Protein AF-A0A521XRA0-F1 (afdb_monomer_lite)

Secondary structure (DSSP, 8-state):
--STTTT--EEETTEEETTHHHHHHHHHTSSSSP--HHIIIIISSPPPSSS---HHHHHHHHTTT----HHHHHHHHHHHHHHHHHHHHS-SS--GGG--HHHHHHHHHHHHSSSS-HHHHHHHHHHHSTTTS----HHHHHHHHHHTTS-TTS-HHHHHHHHHHHHHSHHHHHHHHHHHHHHHHHTTT-----HHHHHHHHHHHHHHTT-

Radius of gyration: 16.43 Å; chains: 1; bounding box: 38×38×48 Å

Structure (mmCIF, N/CA/C/O backbone):
data_AF-A0A521XRA0-F1
#
_entry.id   AF-A0A521XRA0-F1
#
loop_
_atom_site.group_PDB
_atom_site.id
_atom_site.type_symbol
_atom_site.label_atom_id
_atom_site.label_alt_id
_atom_site.label_comp_id
_atom_site.label_asym_id
_atom_site.label_entity_id
_atom_site.label_seq_id
_atom_site.pdbx_PDB_ins_code
_atom_site.Cartn_x
_atom_site.Cartn_y
_atom_site.Cartn_z
_atom_site.occupancy
_atom_site.B_iso_or_equiv
_atom_site.auth_seq_id
_atom_site.auth_comp_id
_atom_site.auth_asym_id
_atom_site.auth_atom_id
_atom_site.pdbx_PDB_model_num
ATOM 1 N N . MET A 1 1 ? 11.630 3.820 -27.223 1.00 49.59 1 MET A N 1
ATOM 2 C CA . MET A 1 1 ? 10.441 4.426 -26.576 1.00 49.59 1 MET A CA 1
ATOM 3 C C . MET A 1 1 ? 10.180 3.913 -25.147 1.00 49.59 1 MET A C 1
ATOM 5 O O . MET A 1 1 ? 9.243 4.396 -24.533 1.00 49.59 1 MET A O 1
ATOM 9 N N . GLN A 1 2 ? 10.988 2.987 -24.596 1.00 51.50 2 GLN A N 1
ATOM 10 C CA . GLN A 1 2 ? 10.733 2.336 -23.293 1.00 51.50 2 GLN A CA 1
ATOM 11 C C . GLN A 1 2 ? 11.106 3.168 -22.041 1.00 51.50 2 GLN A C 1
ATOM 13 O O . GLN A 1 2 ? 10.458 3.008 -21.018 1.00 51.50 2 GLN A O 1
ATOM 18 N N . ASN A 1 3 ? 12.068 4.101 -22.097 1.00 58.41 3 ASN A N 1
ATOM 19 C CA . ASN A 1 3 ? 12.495 4.839 -20.887 1.00 58.41 3 ASN A CA 1
ATOM 20 C C . ASN A 1 3 ? 11.560 5.985 -20.452 1.00 58.41 3 ASN A C 1
ATOM 22 O O . ASN A 1 3 ? 11.475 6.274 -19.266 1.00 58.41 3 ASN A O 1
ATOM 26 N N . VAL A 1 4 ? 10.795 6.586 -21.370 1.00 63.81 4 VAL A N 1
ATOM 27 C CA . VAL A 1 4 ? 10.047 7.835 -21.102 1.00 63.81 4 VAL A CA 1
ATOM 28 C C . VAL A 1 4 ? 8.976 7.675 -20.015 1.00 63.81 4 VAL A C 1
ATOM 30 O O . VAL A 1 4 ? 8.662 8.626 -19.306 1.00 63.81 4 VAL A O 1
ATOM 33 N N . LEU A 1 5 ? 8.404 6.476 -19.872 1.00 74.88 5 LEU A N 1
ATOM 34 C CA . LEU A 1 5 ? 7.364 6.223 -18.874 1.00 74.88 5 LEU A CA 1
ATOM 35 C C . LEU A 1 5 ? 7.926 5.957 -17.476 1.00 74.88 5 LEU A C 1
ATOM 37 O O . LEU A 1 5 ? 7.208 6.195 -16.512 1.00 74.88 5 LEU A O 1
ATOM 41 N N . TRP A 1 6 ? 9.183 5.519 -17.357 1.00 82.94 6 TRP A N 1
ATOM 42 C CA . TRP A 1 6 ? 9.855 5.341 -16.066 1.00 82.94 6 TRP A CA 1
ATOM 43 C C . TRP A 1 6 ? 10.360 6.657 -15.471 1.00 82.94 6 TRP A C 1
ATOM 45 O O . TRP A 1 6 ? 10.456 6.769 -14.251 1.00 82.94 6 TRP A O 1
ATOM 55 N N . ASP A 1 7 ? 10.601 7.653 -16.322 1.00 82.31 7 ASP A N 1
ATOM 56 C CA . ASP A 1 7 ? 11.047 8.995 -15.933 1.00 82.31 7 ASP A CA 1
ATOM 57 C C . ASP A 1 7 ? 9.891 9.882 -15.424 1.00 82.31 7 ASP A C 1
ATOM 59 O O . ASP A 1 7 ? 10.086 11.038 -15.043 1.00 82.31 7 ASP A O 1
ATOM 63 N N . ALA A 1 8 ? 8.658 9.361 -15.420 1.00 82.31 8 ALA A N 1
ATOM 64 C CA . ALA A 1 8 ? 7.510 10.067 -14.873 1.00 82.31 8 ALA A CA 1
ATOM 65 C C . ALA A 1 8 ? 7.645 10.201 -13.346 1.00 82.31 8 ALA A C 1
ATOM 67 O O . ALA A 1 8 ? 7.552 9.221 -12.610 1.00 82.31 8 ALA A O 1
ATOM 68 N N . GLY A 1 9 ? 7.831 11.429 -12.860 1.00 83.38 9 GLY A N 1
ATOM 69 C CA . GLY A 1 9 ? 7.880 11.700 -11.425 1.00 83.38 9 GLY A CA 1
ATOM 70 C C . GLY A 1 9 ? 6.548 11.397 -10.729 1.00 83.38 9 GLY A C 1
ATOM 71 O O . GLY A 1 9 ? 5.473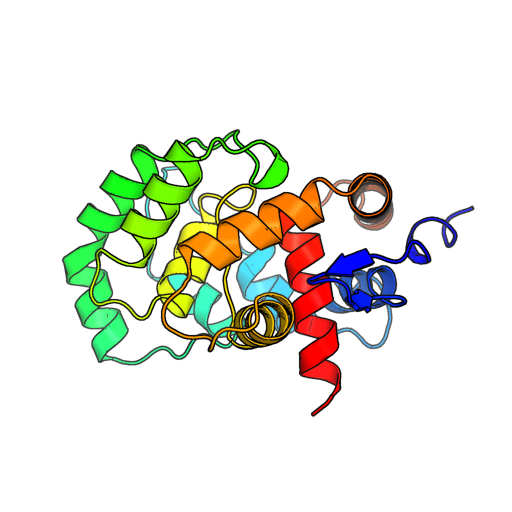 11.666 -11.272 1.00 83.38 9 GLY A O 1
ATOM 72 N N . LEU A 1 10 ? 6.626 10.876 -9.503 1.00 93.50 10 LEU A N 1
ATOM 73 C CA . LEU A 1 10 ? 5.497 10.844 -8.568 1.00 93.50 10 LEU A CA 1
ATOM 74 C C . LEU A 1 10 ? 5.608 11.995 -7.570 1.00 93.50 10 LEU A C 1
ATOM 76 O O . LEU A 1 10 ? 6.683 12.550 -7.361 1.00 93.50 10 LEU A O 1
ATOM 80 N N . SER A 1 11 ? 4.508 12.334 -6.913 1.00 93.31 11 SER A N 1
ATOM 81 C CA . SER A 1 11 ? 4.518 13.189 -5.729 1.00 93.31 11 SER A CA 1
ATOM 82 C C . SER A 1 11 ? 3.734 12.552 -4.593 1.00 93.31 11 SER A C 1
ATOM 84 O O . SER A 1 11 ? 2.631 12.056 -4.814 1.00 93.31 11 SER A O 1
ATOM 86 N N . ALA A 1 12 ? 4.275 12.611 -3.384 1.00 90.81 12 ALA A N 1
ATOM 87 C CA . ALA A 1 12 ? 3.623 12.151 -2.167 1.00 90.81 12 ALA A CA 1
ATOM 88 C C . ALA A 1 12 ? 3.771 13.227 -1.092 1.00 90.81 12 ALA A C 1
ATOM 90 O O . ALA A 1 12 ? 4.876 13.726 -0.874 1.00 90.81 12 ALA A O 1
ATOM 91 N N . ALA A 1 13 ? 2.675 13.607 -0.436 1.00 88.50 13 ALA A N 1
ATOM 92 C CA . ALA A 1 13 ? 2.674 14.591 0.643 1.00 88.50 13 ALA A CA 1
ATOM 93 C C . ALA A 1 13 ? 3.357 15.920 0.238 1.00 88.50 13 ALA A C 1
ATOM 95 O O . ALA A 1 13 ? 4.208 16.448 0.955 1.00 88.50 13 ALA A O 1
ATOM 96 N N . ASN A 1 14 ? 3.024 16.437 -0.953 1.00 85.56 14 ASN A N 1
ATOM 97 C CA . ASN A 1 14 ? 3.644 17.621 -1.576 1.00 85.56 14 ASN A CA 1
ATOM 98 C C . ASN A 1 14 ? 5.160 17.511 -1.849 1.00 85.56 14 ASN A C 1
ATOM 100 O O . ASN A 1 14 ? 5.807 18.513 -2.148 1.00 85.56 14 ASN A O 1
ATOM 104 N N . THR A 1 15 ? 5.733 16.310 -1.774 1.00 87.19 15 THR A N 1
ATOM 105 C CA . THR A 1 15 ? 7.151 16.049 -2.046 1.00 87.19 15 THR A CA 1
ATOM 106 C C . THR A 1 15 ? 7.297 15.276 -3.350 1.00 87.19 15 THR A C 1
ATOM 108 O O . THR A 1 15 ? 6.631 14.262 -3.552 1.00 87.19 15 THR A O 1
ATOM 111 N N . GLY A 1 16 ? 8.169 15.744 -4.244 1.00 91.25 16 GLY A N 1
ATOM 112 C CA . GLY A 1 16 ? 8.492 15.040 -5.485 1.00 91.25 16 GLY A CA 1
ATOM 113 C C . GLY A 1 16 ? 9.340 13.786 -5.244 1.00 91.25 16 GLY A C 1
ATOM 114 O O . GLY A 1 16 ? 10.267 13.795 -4.437 1.00 91.25 16 GLY A O 1
ATOM 115 N N . LEU A 1 17 ? 9.038 12.728 -5.989 1.00 91.88 17 LEU A N 1
ATOM 116 C CA . LEU A 1 17 ? 9.752 11.455 -6.057 1.00 91.88 17 LEU A CA 1
ATOM 117 C C . LEU A 1 17 ? 10.252 11.268 -7.503 1.00 91.88 17 LEU A C 1
ATOM 119 O O . LEU A 1 17 ? 9.626 10.538 -8.278 1.00 91.88 17 LEU A O 1
ATOM 123 N N . PRO A 1 18 ? 11.327 11.973 -7.908 1.00 88.69 18 PRO A N 1
ATOM 124 C CA . PRO A 1 18 ? 11.791 11.981 -9.298 1.00 88.69 18 PRO A CA 1
ATOM 125 C C . PRO A 1 18 ? 12.251 10.597 -9.778 1.00 88.69 18 PRO A C 1
ATOM 127 O O . PRO A 1 18 ? 11.985 10.235 -10.916 1.00 88.69 18 PRO A O 1
ATOM 130 N N . ASP A 1 19 ? 12.836 9.785 -8.894 1.00 91.69 19 ASP A N 1
ATOM 131 C CA . ASP A 1 19 ? 13.358 8.452 -9.230 1.00 91.69 19 ASP A CA 1
ATOM 132 C C . ASP A 1 19 ? 12.347 7.317 -8.984 1.00 91.69 19 ASP A C 1
ATOM 134 O O . ASP A 1 19 ? 12.722 6.143 -8.928 1.00 91.69 19 ASP A O 1
ATOM 138 N N . ALA A 1 20 ? 11.059 7.638 -8.804 1.00 94.12 20 ALA A N 1
ATOM 139 C CA . ALA A 1 20 ? 10.029 6.672 -8.417 1.00 94.12 20 ALA A CA 1
ATOM 140 C C . ALA A 1 20 ? 10.000 5.429 -9.318 1.00 94.12 20 ALA A C 1
ATOM 142 O O . ALA A 1 20 ? 9.950 4.305 -8.815 1.00 94.12 20 ALA A O 1
ATOM 143 N N . GLY A 1 21 ? 10.079 5.620 -10.637 1.00 94.69 21 GLY A N 1
ATOM 144 C CA . GLY A 1 21 ? 10.093 4.517 -11.589 1.00 94.69 21 GLY A CA 1
ATOM 145 C C . GLY A 1 21 ? 11.291 3.591 -11.391 1.00 94.69 21 GLY A C 1
ATOM 146 O O . GLY A 1 21 ? 11.125 2.376 -11.295 1.00 94.69 21 GLY A O 1
ATOM 147 N N . GLN A 1 22 ? 12.492 4.152 -11.237 1.00 93.56 22 GLN A N 1
ATOM 148 C CA . GLN A 1 22 ? 13.709 3.365 -11.013 1.00 93.56 22 GLN A CA 1
ATOM 149 C C . GLN A 1 22 ? 13.663 2.606 -9.688 1.00 93.56 22 GLN A C 1
ATOM 151 O O . GLN A 1 22 ? 14.015 1.429 -9.649 1.00 93.56 22 GLN A O 1
ATOM 156 N N . LEU A 1 23 ? 13.164 3.230 -8.619 1.00 93.69 23 LEU A N 1
ATOM 157 C CA . LEU A 1 23 ? 12.990 2.576 -7.320 1.00 93.69 23 LEU A CA 1
ATOM 158 C C . LEU A 1 23 ? 12.036 1.376 -7.410 1.00 93.69 23 LEU A C 1
ATOM 160 O O . LEU A 1 23 ? 12.338 0.305 -6.881 1.00 93.69 23 LEU A O 1
ATOM 164 N N . VAL A 1 24 ? 10.921 1.521 -8.132 1.00 95.00 24 VAL A N 1
ATOM 165 C CA . VAL A 1 24 ? 9.969 0.426 -8.372 1.00 95.00 24 VAL A CA 1
ATOM 166 C C . VAL A 1 24 ? 10.619 -0.693 -9.184 1.00 95.00 24 VAL A C 1
ATOM 168 O O . VAL A 1 24 ? 10.541 -1.855 -8.791 1.00 95.00 24 VAL A O 1
ATOM 171 N N . ARG A 1 25 ? 11.323 -0.373 -10.275 1.00 94.62 25 ARG A N 1
ATOM 172 C CA . ARG A 1 25 ? 12.046 -1.381 -11.070 1.00 94.62 25 ARG A CA 1
ATOM 173 C C . ARG A 1 25 ? 13.062 -2.142 -10.231 1.00 94.62 25 ARG A C 1
ATOM 175 O O . ARG A 1 25 ? 13.164 -3.360 -10.351 1.00 94.62 25 ARG A O 1
ATOM 182 N N . ARG A 1 26 ? 13.788 -1.437 -9.365 1.00 94.50 26 ARG A N 1
ATOM 183 C CA . ARG A 1 26 ? 14.812 -2.009 -8.488 1.00 94.50 26 ARG A CA 1
ATOM 184 C C . ARG A 1 26 ? 14.222 -3.009 -7.499 1.00 94.50 26 ARG A C 1
ATOM 186 O O . ARG A 1 26 ? 14.749 -4.113 -7.345 1.00 94.50 26 ARG A O 1
ATOM 193 N N . TYR A 1 27 ? 13.090 -2.640 -6.900 1.00 94.06 27 TYR A N 1
ATOM 194 C CA . TYR A 1 27 ? 12.303 -3.488 -6.006 1.00 94.06 27 TYR A CA 1
ATOM 195 C C . TYR A 1 27 ? 11.794 -4.756 -6.707 1.00 94.06 27 TYR A C 1
ATOM 197 O O . TYR A 1 27 ? 11.912 -5.860 -6.178 1.00 94.06 27 TYR A O 1
ATOM 205 N N . LEU A 1 28 ? 11.278 -4.609 -7.931 1.00 94.12 28 LEU A N 1
ATOM 206 C CA . LEU A 1 28 ? 10.763 -5.718 -8.742 1.00 94.12 28 LEU A CA 1
ATOM 207 C C . LEU A 1 28 ? 11.873 -6.564 -9.391 1.00 94.12 28 LEU A C 1
ATOM 209 O O . LEU A 1 28 ? 11.605 -7.646 -9.908 1.00 94.12 28 LEU A O 1
ATOM 213 N N . GLY A 1 29 ? 13.127 -6.104 -9.356 1.00 93.50 29 GLY A N 1
ATOM 214 C CA . GLY A 1 29 ? 14.266 -6.795 -9.964 1.00 93.50 29 GLY A CA 1
ATOM 215 C C . GLY A 1 29 ? 14.379 -6.619 -11.475 1.00 93.50 29 GLY A C 1
ATOM 216 O O . GLY A 1 29 ? 15.027 -7.438 -12.125 1.00 93.50 29 GLY A O 1
ATOM 217 N N . LEU A 1 30 ? 13.755 -5.569 -12.013 1.00 92.81 30 LEU A N 1
ATOM 218 C CA . LEU A 1 30 ? 13.755 -5.199 -13.432 1.00 92.81 30 LEU A CA 1
ATOM 219 C C . LEU A 1 30 ? 14.973 -4.348 -13.830 1.00 92.81 30 LEU A C 1
ATOM 221 O O . LEU A 1 30 ? 15.206 -4.111 -15.010 1.00 92.81 30 LEU A O 1
ATOM 225 N N . THR A 1 31 ? 15.753 -3.872 -12.855 1.00 92.19 31 THR A N 1
ATOM 226 C CA . THR A 1 31 ? 17.006 -3.140 -13.086 1.00 92.19 31 THR A CA 1
ATOM 227 C C . THR A 1 31 ? 18.040 -3.466 -12.011 1.00 92.19 31 THR A C 1
ATOM 229 O O . THR A 1 31 ? 17.683 -3.862 -10.899 1.00 92.19 31 THR A O 1
ATOM 232 N N . GLU A 1 32 ? 19.318 -3.277 -12.337 1.00 88.38 32 GLU A N 1
ATOM 233 C CA . GLU A 1 32 ? 20.418 -3.357 -11.373 1.00 88.38 32 GLU A CA 1
ATOM 234 C C . GLU A 1 32 ? 20.631 -2.015 -10.642 1.00 88.38 32 GLU A C 1
ATOM 236 O O . GLU A 1 32 ? 20.397 -0.960 -11.241 1.00 88.38 32 GLU A O 1
ATOM 241 N N . PRO A 1 33 ? 21.100 -2.030 -9.377 1.00 90.25 33 PRO A N 1
ATOM 242 C CA . PRO A 1 33 ? 21.274 -3.212 -8.519 1.00 90.25 33 PRO A CA 1
ATOM 243 C C . PRO A 1 33 ? 19.926 -3.730 -7.995 1.00 90.25 33 PRO A C 1
ATOM 245 O O . PRO A 1 33 ? 19.115 -2.933 -7.558 1.00 90.25 33 PRO A O 1
ATOM 248 N N . ARG A 1 34 ? 19.656 -5.039 -7.989 1.00 91.00 34 ARG A N 1
ATOM 249 C CA . ARG A 1 34 ? 18.335 -5.568 -7.562 1.00 91.00 34 ARG A CA 1
ATOM 250 C C . ARG A 1 34 ? 18.113 -5.556 -6.043 1.00 91.00 34 ARG A C 1
ATOM 252 O O . ARG A 1 34 ? 18.959 -6.022 -5.287 1.00 91.00 34 ARG A O 1
ATOM 259 N N . GLU A 1 35 ? 16.902 -5.202 -5.602 1.00 90.50 35 GLU A N 1
ATOM 260 C CA . GLU A 1 35 ? 16.478 -5.209 -4.184 1.00 90.50 35 GLU A CA 1
ATOM 261 C C . GLU A 1 35 ? 15.186 -6.028 -3.977 1.00 90.50 35 GLU A C 1
ATOM 263 O O . GLU A 1 35 ? 14.179 -5.563 -3.454 1.00 90.50 35 GLU A O 1
ATOM 268 N N . THR A 1 36 ? 15.217 -7.293 -4.411 1.00 89.12 36 THR A N 1
ATOM 269 C CA . THR A 1 36 ? 14.008 -8.133 -4.598 1.00 89.12 36 THR A CA 1
ATOM 270 C C . THR A 1 36 ? 13.567 -8.970 -3.396 1.00 89.12 36 THR A C 1
ATOM 272 O O . THR A 1 36 ? 12.602 -9.727 -3.495 1.00 89.12 36 THR A O 1
ATOM 275 N N . TRP A 1 37 ? 14.270 -8.895 -2.267 1.00 85.69 37 TRP A N 1
ATOM 276 C CA . TRP A 1 37 ? 14.053 -9.788 -1.119 1.00 85.69 37 TRP A CA 1
ATOM 277 C C . TRP A 1 37 ? 12.615 -9.707 -0.576 1.00 85.69 37 TRP A C 1
ATOM 279 O O . TRP A 1 37 ? 11.953 -10.733 -0.394 1.00 85.69 37 TRP A O 1
ATOM 289 N N . ALA A 1 38 ? 12.106 -8.488 -0.406 1.00 87.69 38 ALA A N 1
ATOM 290 C CA . ALA A 1 38 ? 10.737 -8.240 0.020 1.00 87.69 38 ALA A CA 1
ATOM 291 C C . ALA A 1 38 ? 9.727 -8.578 -1.087 1.00 87.69 38 ALA A C 1
ATOM 293 O O . ALA A 1 38 ? 8.704 -9.192 -0.804 1.00 87.69 38 ALA A O 1
ATOM 294 N N . PHE A 1 39 ? 10.037 -8.262 -2.350 1.00 91.12 39 PHE A N 1
ATOM 295 C CA . PHE A 1 39 ? 9.153 -8.550 -3.485 1.00 91.12 39 PHE A CA 1
ATOM 296 C C . PHE A 1 39 ? 8.807 -10.040 -3.571 1.00 91.12 39 PHE A C 1
ATOM 298 O O . PHE A 1 39 ? 7.638 -10.409 -3.666 1.00 91.12 39 PHE A O 1
ATOM 305 N N . ARG A 1 40 ? 9.818 -10.912 -3.482 1.00 89.56 40 ARG A N 1
ATOM 306 C CA . ARG A 1 40 ? 9.629 -12.369 -3.584 1.00 89.56 40 ARG A CA 1
ATOM 307 C C . ARG A 1 40 ? 8.775 -12.934 -2.452 1.00 89.56 40 ARG A C 1
ATOM 309 O O . ARG A 1 40 ? 7.998 -13.856 -2.675 1.00 89.56 40 ARG A O 1
ATOM 316 N N . THR A 1 41 ? 8.940 -12.391 -1.250 1.00 88.69 41 THR A N 1
ATOM 317 C CA . THR A 1 41 ? 8.335 -12.937 -0.028 1.00 88.69 41 THR A CA 1
ATOM 318 C C . THR A 1 41 ? 6.944 -12.362 0.229 1.00 88.69 41 THR A C 1
ATOM 320 O O . THR A 1 41 ? 6.074 -13.069 0.733 1.00 88.69 41 THR A O 1
ATOM 323 N N . TYR A 1 42 ? 6.702 -11.107 -0.155 1.00 92.31 42 TYR A N 1
ATOM 324 C CA . TYR A 1 42 ? 5.459 -10.395 0.133 1.00 92.31 42 TYR A CA 1
ATOM 325 C C . TYR A 1 42 ? 4.502 -10.308 -1.060 1.00 92.31 42 TYR A C 1
ATOM 327 O O . TYR A 1 42 ? 3.333 -10.683 -0.940 1.00 92.31 42 TYR A O 1
ATOM 335 N N . ASP A 1 43 ? 4.993 -9.808 -2.197 1.00 92.00 43 ASP A N 1
ATOM 336 C CA . ASP A 1 43 ? 4.168 -9.469 -3.361 1.00 92.00 43 ASP A CA 1
ATOM 337 C C . ASP A 1 43 ? 3.999 -10.661 -4.316 1.00 92.00 43 ASP A C 1
ATOM 339 O O . ASP A 1 43 ? 2.884 -10.986 -4.715 1.00 92.00 43 ASP A O 1
ATOM 343 N N . ALA A 1 44 ? 5.096 -11.340 -4.666 1.00 88.19 44 ALA A N 1
ATOM 344 C CA . ALA A 1 44 ? 5.084 -12.450 -5.622 1.00 88.19 44 ALA A CA 1
ATOM 345 C C . ALA A 1 44 ? 4.671 -13.795 -5.000 1.00 88.19 44 ALA A C 1
ATOM 347 O O . ALA A 1 44 ? 4.390 -14.755 -5.723 1.00 88.19 44 ALA A O 1
ATOM 348 N N . SER A 1 45 ? 4.650 -13.895 -3.669 1.00 85.75 45 SER A N 1
ATOM 349 C CA . SER A 1 45 ? 4.256 -15.120 -2.981 1.00 85.75 45 SER A CA 1
ATOM 350 C C . SER A 1 45 ? 2.748 -15.341 -3.098 1.00 85.75 45 SER A C 1
ATOM 352 O O . SER A 1 45 ? 1.929 -14.435 -2.919 1.00 85.75 45 SER A O 1
ATOM 354 N N . ARG A 1 46 ? 2.361 -16.580 -3.415 1.00 80.62 46 ARG A N 1
ATOM 355 C CA . ARG A 1 46 ? 0.957 -16.933 -3.628 1.00 80.62 46 ARG A CA 1
ATOM 356 C C . ARG A 1 46 ? 0.172 -16.760 -2.330 1.00 80.62 46 ARG A C 1
ATOM 358 O O . ARG A 1 46 ? 0.499 -17.372 -1.321 1.00 80.62 46 ARG A O 1
ATOM 365 N N . ARG A 1 47 ? -0.910 -15.985 -2.386 1.00 84.00 47 ARG A N 1
ATOM 366 C CA . ARG A 1 47 ? -1.915 -15.920 -1.322 1.00 84.00 47 ARG A CA 1
ATOM 367 C C . ARG A 1 47 ? -3.074 -16.861 -1.637 1.00 84.00 47 ARG A C 1
ATOM 369 O O . ARG A 1 47 ? -3.433 -17.058 -2.802 1.00 84.00 47 ARG A O 1
ATOM 376 N N . ARG A 1 48 ? -3.705 -17.402 -0.598 1.00 75.25 48 ARG A N 1
ATOM 377 C CA . ARG A 1 48 ? -5.009 -18.057 -0.722 1.00 75.25 48 ARG A CA 1
ATOM 378 C C . ARG A 1 48 ? -6.065 -17.058 -1.216 1.00 75.25 48 ARG A C 1
ATOM 380 O O . ARG A 1 48 ? -6.061 -15.883 -0.840 1.00 75.25 48 ARG A O 1
ATOM 387 N N . SER A 1 49 ? -6.973 -17.526 -2.067 1.00 72.75 49 SER A N 1
ATOM 388 C CA . SER A 1 49 ? -8.048 -16.715 -2.659 1.00 72.75 49 SER A CA 1
ATOM 389 C C . SER A 1 49 ? -9.371 -16.789 -1.891 1.00 72.75 49 SER A C 1
ATOM 391 O O . SER A 1 49 ? -10.330 -16.130 -2.271 1.00 72.75 49 SER A O 1
ATOM 393 N N . ASP A 1 50 ? -9.435 -17.577 -0.818 1.00 77.19 50 ASP A N 1
ATOM 394 C CA . ASP A 1 50 ? -10.635 -17.830 -0.007 1.00 77.19 50 ASP A CA 1
ATOM 395 C C . ASP A 1 50 ? -10.928 -16.728 1.026 1.00 77.19 50 ASP A C 1
ATOM 397 O O . ASP A 1 50 ? -11.841 -16.857 1.833 1.00 77.19 50 ASP A O 1
ATOM 401 N N . GLY A 1 51 ? -10.159 -15.636 1.009 1.00 72.12 51 GLY A N 1
ATOM 402 C CA . GLY A 1 51 ? -10.328 -14.514 1.933 1.00 72.12 51 GLY A CA 1
ATOM 403 C C . GLY A 1 51 ? -9.741 -14.746 3.326 1.00 72.12 51 GLY A C 1
ATOM 404 O O . GLY A 1 51 ? -9.646 -13.778 4.078 1.00 72.12 51 GLY A O 1
ATOM 405 N N . ARG A 1 52 ? -9.261 -15.957 3.631 1.00 84.00 52 ARG A N 1
ATOM 406 C CA . ARG A 1 52 ? -8.635 -16.278 4.917 1.00 84.00 52 ARG A CA 1
ATOM 407 C C . ARG A 1 52 ? -7.279 -15.619 5.068 1.00 84.00 52 ARG A C 1
ATOM 409 O O . ARG A 1 52 ? -6.623 -15.332 4.062 1.00 84.00 52 ARG A O 1
ATOM 416 N N . VAL A 1 53 ? -6.883 -15.371 6.307 1.00 85.88 53 VAL A N 1
ATOM 417 C CA . VAL A 1 53 ? -5.564 -14.854 6.659 1.00 85.88 53 VAL A CA 1
ATOM 418 C C . VAL A 1 53 ? -4.769 -15.969 7.333 1.00 85.88 53 VAL A C 1
ATOM 420 O O . VAL A 1 53 ? -5.245 -16.610 8.274 1.00 85.88 53 VAL A O 1
ATOM 423 N N . ASP A 1 54 ? -3.569 -16.221 6.822 1.00 84.31 54 ASP A N 1
ATOM 424 C CA . ASP A 1 54 ? -2.742 -17.357 7.234 1.00 84.31 54 ASP A CA 1
ATOM 425 C C . ASP A 1 54 ? -1.439 -16.918 7.912 1.00 84.31 54 ASP A C 1
ATOM 427 O O . ASP A 1 54 ? -1.045 -15.751 7.855 1.00 84.31 54 ASP A O 1
ATOM 431 N N . ASP A 1 55 ? -0.736 -17.868 8.518 1.00 85.44 55 ASP A N 1
ATOM 432 C CA . ASP A 1 55 ? 0.560 -17.630 9.165 1.00 85.44 55 ASP A CA 1
ATOM 433 C C . ASP A 1 55 ? 1.609 -17.147 8.144 1.00 85.44 55 ASP A C 1
ATOM 435 O O . ASP A 1 55 ? 2.479 -16.327 8.452 1.00 85.44 55 ASP A O 1
ATOM 439 N N . ASP A 1 56 ? 1.463 -17.558 6.882 1.00 87.12 56 ASP A N 1
ATOM 440 C CA . ASP A 1 56 ? 2.259 -17.058 5.761 1.00 87.12 56 ASP A CA 1
ATOM 441 C C . ASP A 1 56 ? 2.074 -15.547 5.528 1.00 87.12 56 ASP A C 1
ATOM 443 O O . ASP A 1 56 ? 3.000 -14.883 5.059 1.00 87.12 56 ASP A O 1
ATOM 447 N N . ASP A 1 57 ? 0.911 -14.967 5.857 1.00 89.31 57 ASP A N 1
ATOM 448 C CA . ASP A 1 57 ? 0.690 -13.518 5.759 1.00 89.31 57 ASP A CA 1
ATOM 449 C C . ASP A 1 57 ? 1.481 -12.748 6.827 1.00 89.31 57 ASP A C 1
ATOM 451 O O . ASP A 1 57 ? 2.008 -11.670 6.537 1.00 89.31 57 ASP A O 1
ATOM 455 N N . LEU A 1 58 ? 1.625 -13.312 8.033 1.00 88.50 58 LEU A N 1
ATOM 456 C CA . LEU A 1 58 ? 2.461 -12.754 9.104 1.00 88.50 58 LEU A CA 1
ATOM 457 C C . LEU A 1 58 ? 3.943 -12.766 8.706 1.00 88.50 58 LEU A C 1
ATOM 459 O O . LEU A 1 58 ? 4.636 -11.749 8.822 1.00 88.50 58 LEU A O 1
ATOM 463 N N . LEU A 1 59 ? 4.427 -13.905 8.197 1.00 87.25 59 LEU A N 1
ATOM 464 C CA . LEU A 1 59 ? 5.807 -14.040 7.722 1.00 87.25 59 LEU A CA 1
ATOM 465 C C . LEU A 1 59 ? 6.084 -13.100 6.547 1.00 87.25 59 LEU A C 1
ATOM 467 O O . LEU A 1 59 ? 7.078 -12.368 6.569 1.00 87.25 59 LEU A O 1
ATOM 471 N N . ALA A 1 60 ? 5.181 -13.043 5.567 1.00 90.69 60 ALA A N 1
ATOM 472 C CA . ALA A 1 60 ? 5.269 -12.099 4.462 1.00 90.69 60 ALA A CA 1
ATOM 473 C C . ALA A 1 60 ? 5.353 -10.654 4.973 1.00 90.69 60 ALA A C 1
ATOM 475 O O . ALA A 1 60 ? 6.253 -9.917 4.567 1.00 90.69 60 ALA A O 1
ATOM 476 N N . ALA A 1 61 ? 4.471 -10.239 5.888 1.00 91.06 61 ALA A N 1
ATOM 477 C CA . ALA A 1 61 ? 4.467 -8.882 6.437 1.00 91.06 61 ALA A CA 1
ATOM 478 C C . ALA A 1 61 ? 5.802 -8.500 7.102 1.00 91.06 61 ALA A C 1
ATOM 480 O O . ALA A 1 61 ? 6.268 -7.365 6.949 1.00 91.06 61 ALA A O 1
ATOM 481 N N . SER A 1 62 ? 6.458 -9.448 7.779 1.00 86.88 62 SER A N 1
ATOM 482 C CA . SER A 1 62 ? 7.779 -9.228 8.383 1.00 86.88 62 SER A CA 1
ATOM 483 C C . SER A 1 62 ? 8.864 -8.889 7.349 1.00 86.88 62 SER A C 1
ATOM 485 O O . SER A 1 62 ? 9.734 -8.057 7.614 1.00 86.88 62 SER A O 1
ATOM 487 N N . SER A 1 63 ? 8.756 -9.418 6.122 1.00 87.56 63 SER A N 1
ATOM 488 C CA . SER A 1 63 ? 9.654 -9.073 5.009 1.00 87.56 63 SER A CA 1
ATOM 489 C C . SER A 1 63 ? 9.466 -7.645 4.483 1.00 87.56 63 SER A C 1
ATOM 491 O O . SER A 1 63 ? 10.271 -7.169 3.699 1.00 87.56 63 SER A O 1
ATOM 493 N N . LEU A 1 64 ? 8.451 -6.910 4.938 1.00 86.75 64 LEU A N 1
ATOM 494 C CA . LEU A 1 64 ? 8.354 -5.462 4.734 1.00 86.75 64 LEU A CA 1
ATOM 495 C C . LEU A 1 64 ? 8.781 -4.666 5.968 1.00 86.75 64 LEU A C 1
ATOM 497 O O . LEU A 1 64 ? 8.380 -3.519 6.137 1.00 86.75 64 LEU A O 1
ATOM 501 N N . GLY A 1 65 ? 9.570 -5.256 6.864 1.00 80.62 65 GLY A N 1
ATOM 502 C CA . GLY A 1 65 ? 10.080 -4.579 8.056 1.00 80.62 65 GLY A CA 1
ATOM 503 C C . GLY A 1 65 ? 9.059 -4.439 9.186 1.00 80.62 65 GLY A C 1
ATOM 504 O O . GLY A 1 65 ? 9.309 -3.690 10.132 1.00 80.62 65 GLY A O 1
ATOM 505 N N . ALA A 1 66 ? 7.918 -5.141 9.121 1.00 81.69 66 ALA A N 1
ATOM 506 C CA . ALA A 1 66 ? 7.061 -5.283 10.296 1.00 81.69 66 ALA A CA 1
ATOM 507 C C . ALA A 1 66 ? 7.810 -6.068 11.377 1.00 81.69 66 ALA A C 1
ATOM 509 O O . ALA A 1 66 ? 8.401 -7.116 11.107 1.00 81.69 66 ALA A O 1
ATOM 510 N N . ARG A 1 67 ? 7.786 -5.567 12.613 1.00 82.69 67 ARG A N 1
ATOM 511 C CA . ARG A 1 67 ? 8.299 -6.332 13.749 1.00 82.69 67 ARG A CA 1
ATOM 512 C C . ARG A 1 67 ? 7.293 -7.429 14.063 1.00 82.69 67 ARG A C 1
ATOM 514 O O . ARG A 1 67 ? 6.122 -7.135 14.252 1.00 82.69 67 ARG A O 1
ATOM 521 N N . LEU A 1 68 ? 7.772 -8.665 14.121 1.00 85.81 68 LEU A N 1
ATOM 522 C CA . LEU A 1 68 ? 6.970 -9.817 14.502 1.00 85.81 68 LEU A CA 1
ATOM 523 C C . LEU A 1 68 ? 7.493 -10.347 15.833 1.00 85.81 68 LEU A C 1
ATOM 525 O O . LEU A 1 68 ? 8.629 -10.814 15.923 1.00 85.81 68 LEU A O 1
ATOM 529 N N . THR A 1 69 ? 6.683 -10.235 16.879 1.00 87.88 69 THR A N 1
ATOM 530 C CA . THR A 1 69 ? 6.991 -10.783 18.201 1.00 87.88 69 THR A CA 1
ATOM 531 C C . THR A 1 69 ? 6.131 -12.009 18.490 1.00 87.88 69 THR A C 1
ATOM 533 O O . THR A 1 69 ? 5.080 -12.218 17.888 1.00 87.88 69 THR A O 1
ATOM 536 N N . ARG A 1 70 ? 6.538 -12.813 19.479 1.00 88.62 70 ARG A N 1
ATOM 537 C CA . ARG A 1 70 ? 5.713 -13.924 19.977 1.00 88.62 70 ARG A CA 1
ATOM 538 C C . ARG A 1 70 ? 4.314 -13.459 20.404 1.00 88.62 70 ARG A C 1
ATOM 540 O O . ARG A 1 70 ? 3.337 -14.151 20.146 1.00 88.62 70 ARG A O 1
ATOM 547 N N . ARG A 1 71 ? 4.219 -12.281 21.030 1.00 87.94 71 ARG A N 1
ATOM 548 C CA . ARG A 1 71 ? 2.943 -11.698 21.460 1.00 87.94 71 ARG A CA 1
ATOM 549 C C . ARG A 1 71 ? 2.031 -11.398 20.271 1.00 87.94 71 ARG A C 1
ATOM 551 O O . ARG A 1 71 ? 0.828 -11.604 20.389 1.00 87.94 71 ARG A O 1
ATOM 558 N N . ASP A 1 72 ? 2.594 -10.943 19.153 1.00 87.94 72 ASP A N 1
ATOM 559 C CA . ASP A 1 72 ? 1.824 -10.655 17.940 1.00 87.94 72 ASP A CA 1
ATOM 560 C C . ASP A 1 72 ? 1.250 -11.936 17.335 1.00 87.94 72 ASP A C 1
ATOM 562 O O . ASP A 1 72 ? 0.085 -11.946 16.960 1.00 87.94 72 ASP A O 1
ATOM 566 N N . LEU A 1 73 ? 2.019 -13.032 17.320 1.00 88.00 73 LEU A N 1
ATOM 567 C CA . LEU A 1 73 ? 1.535 -14.347 16.878 1.00 88.00 73 LEU A CA 1
ATOM 568 C C . LEU A 1 73 ? 0.374 -14.844 17.749 1.00 88.00 73 LEU A C 1
ATOM 570 O O . LEU A 1 73 ? -0.686 -15.192 17.237 1.00 88.00 73 LEU A O 1
ATOM 574 N N . GLU A 1 74 ? 0.552 -14.822 19.074 1.00 88.62 74 GLU A N 1
ATOM 575 C CA . GLU A 1 74 ? -0.486 -15.240 20.024 1.00 88.62 74 GLU A CA 1
ATOM 576 C C . GLU A 1 74 ? -1.743 -14.366 19.915 1.00 88.62 74 GLU A C 1
ATOM 578 O O . GLU A 1 74 ? -2.861 -14.853 20.079 1.00 88.62 74 GLU A O 1
ATOM 583 N N . HIS A 1 75 ? -1.582 -13.061 19.686 1.00 87.56 75 HIS A N 1
ATOM 584 C CA . HIS A 1 75 ? -2.713 -12.152 19.546 1.00 87.56 75 HIS A CA 1
ATOM 585 C C . HIS A 1 75 ? -3.410 -12.303 18.193 1.00 87.56 75 HIS A C 1
ATOM 587 O O . HIS A 1 75 ? -4.640 -12.296 18.148 1.00 87.56 75 HIS A O 1
ATOM 593 N N . PHE A 1 76 ? -2.647 -12.494 17.115 1.00 88.88 76 PHE A N 1
ATOM 594 C CA . PHE A 1 76 ? -3.184 -12.737 15.782 1.00 88.88 76 PHE A CA 1
ATOM 595 C C . PHE A 1 76 ? -4.054 -13.993 15.769 1.00 88.88 76 PHE A C 1
ATOM 597 O O . PHE A 1 76 ? -5.181 -13.935 15.290 1.00 88.88 76 PHE A O 1
ATOM 604 N N . ASP A 1 77 ? -3.595 -15.082 16.389 1.00 89.75 77 ASP A N 1
ATOM 605 C CA . ASP A 1 77 ? -4.379 -16.314 16.525 1.00 89.75 77 ASP A CA 1
ATOM 606 C C . ASP A 1 77 ? -5.749 -16.066 17.184 1.00 89.75 77 ASP A C 1
ATOM 608 O O . ASP A 1 77 ? -6.782 -16.490 16.671 1.00 89.75 77 ASP A O 1
ATOM 612 N N . ARG A 1 78 ? -5.788 -15.257 18.253 1.00 90.56 78 ARG A N 1
ATOM 613 C CA . ARG A 1 78 ? -7.038 -14.913 18.956 1.00 90.56 78 ARG A CA 1
ATOM 614 C C . ARG A 1 78 ? -7.976 -13.994 18.178 1.00 90.56 78 ARG A C 1
ATOM 616 O O . ARG A 1 78 ? -9.174 -14.003 18.448 1.00 90.56 78 ARG A O 1
ATOM 623 N N . CYS A 1 79 ? -7.457 -13.149 17.287 1.00 90.12 79 CYS A N 1
ATOM 624 C CA . CYS A 1 79 ? -8.261 -12.158 16.562 1.00 90.12 79 CYS A CA 1
ATOM 625 C C . CYS A 1 79 ? -8.429 -12.461 15.067 1.00 90.12 79 CYS A C 1
ATOM 627 O O . CYS A 1 79 ? -9.080 -11.677 14.373 1.00 90.12 79 CYS A O 1
ATOM 629 N N . ARG A 1 80 ? -7.906 -13.592 14.573 1.00 91.56 80 ARG A N 1
ATOM 630 C CA . ARG A 1 80 ? -7.957 -13.994 13.159 1.00 91.56 80 ARG A CA 1
ATOM 631 C C . ARG A 1 80 ? -9.375 -13.934 12.599 1.00 91.56 80 ARG A C 1
ATOM 633 O O . ARG A 1 80 ? -9.603 -13.236 11.616 1.00 91.56 80 ARG A O 1
ATOM 640 N N . ASP A 1 81 ? -10.333 -14.566 13.273 1.00 91.44 81 ASP A N 1
ATOM 641 C CA . ASP A 1 81 ? -11.734 -14.602 12.834 1.00 91.44 81 ASP A CA 1
ATOM 642 C C . ASP A 1 81 ? -12.357 -13.199 12.767 1.00 91.44 81 ASP A C 1
ATOM 644 O O . ASP A 1 81 ? -13.117 -12.885 11.850 1.00 91.44 81 ASP A O 1
ATOM 648 N N . LEU A 1 82 ? -11.999 -12.314 13.705 1.00 91.06 82 LEU A N 1
ATOM 649 C CA . LEU A 1 82 ? -12.447 -10.921 13.699 1.00 91.06 82 LEU A CA 1
ATOM 650 C C . LEU A 1 82 ? -11.860 -10.150 12.508 1.00 91.06 82 LEU A C 1
ATOM 652 O O . LEU A 1 82 ? -12.581 -9.395 11.850 1.00 91.06 82 LEU A O 1
ATOM 656 N N . VAL A 1 83 ? -10.566 -10.331 12.226 1.00 92.12 83 VAL A N 1
ATOM 657 C CA . VAL A 1 83 ? -9.889 -9.715 11.075 1.00 92.12 83 VAL A CA 1
ATOM 658 C C . VAL A 1 83 ? -10.508 -10.211 9.769 1.00 92.12 83 VAL A C 1
ATOM 660 O O . VAL A 1 83 ? -10.828 -9.392 8.908 1.00 92.12 83 VAL A O 1
ATOM 663 N N . GLU A 1 84 ? -10.735 -11.519 9.632 1.00 92.81 84 GLU A N 1
ATOM 664 C CA . GLU A 1 84 ? -11.369 -12.131 8.459 1.00 92.81 84 GLU A CA 1
ATOM 665 C C . GLU A 1 84 ? -12.804 -11.623 8.255 1.00 92.81 84 GLU A C 1
ATOM 667 O O . GLU A 1 84 ? -13.160 -11.206 7.148 1.00 92.81 84 GLU A O 1
ATOM 672 N N . ALA A 1 85 ? -13.610 -11.563 9.320 1.00 91.44 85 ALA A N 1
ATOM 673 C CA . ALA A 1 85 ? -14.979 -11.052 9.261 1.00 91.44 85 ALA A CA 1
ATOM 674 C C . ALA A 1 85 ? -15.029 -9.578 8.828 1.00 91.44 85 ALA A C 1
ATOM 676 O O . ALA A 1 85 ? -15.837 -9.195 7.979 1.00 91.44 85 ALA A O 1
ATOM 677 N N . ARG A 1 86 ? -14.134 -8.740 9.364 1.00 91.75 86 ARG A N 1
ATOM 678 C CA . ARG A 1 86 ? -14.034 -7.329 8.960 1.00 91.75 86 ARG A CA 1
ATOM 679 C C . ARG A 1 86 ? -13.516 -7.175 7.533 1.00 91.75 86 ARG A C 1
ATOM 681 O O . ARG A 1 86 ? -14.047 -6.363 6.780 1.00 91.75 86 ARG A O 1
ATOM 688 N N . LEU A 1 87 ? -12.531 -7.975 7.125 1.00 90.94 87 LEU A N 1
ATOM 689 C CA . LEU A 1 87 ? -12.042 -8.008 5.746 1.00 90.94 87 LEU A CA 1
ATOM 690 C C . LEU A 1 87 ? -13.146 -8.388 4.756 1.00 90.94 87 LEU A C 1
ATOM 692 O O . LEU A 1 87 ? -13.207 -7.810 3.670 1.00 90.94 87 LEU A O 1
ATOM 696 N N . ALA A 1 88 ? -14.022 -9.329 5.111 1.00 90.81 88 ALA A N 1
ATOM 697 C CA . ALA A 1 88 ? -15.145 -9.740 4.270 1.00 90.81 88 ALA A CA 1
ATOM 698 C C . ALA A 1 88 ? -16.127 -8.587 3.991 1.00 90.81 88 ALA A C 1
ATOM 700 O O . ALA A 1 88 ? -16.684 -8.517 2.896 1.00 90.81 88 ALA A O 1
ATOM 701 N N . ALA A 1 89 ? -16.283 -7.648 4.930 1.00 89.12 89 ALA A N 1
ATOM 702 C CA . ALA A 1 89 ? -17.093 -6.443 4.743 1.00 89.12 89 ALA A CA 1
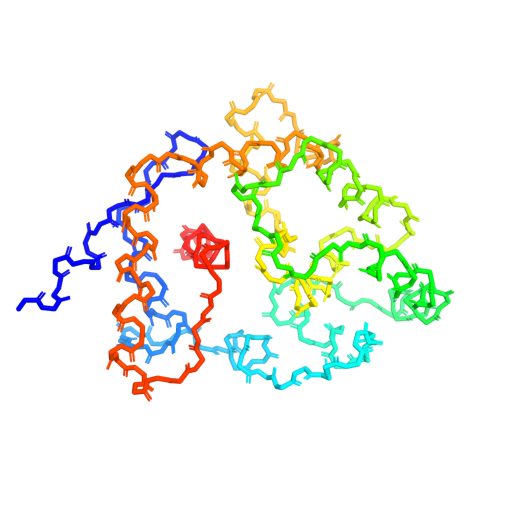ATOM 703 C C . ALA A 1 89 ? -16.420 -5.381 3.847 1.00 89.12 89 ALA A C 1
ATOM 705 O O . ALA A 1 89 ? -17.092 -4.481 3.342 1.00 89.12 89 ALA A O 1
ATOM 706 N N . ILE A 1 90 ? -15.103 -5.480 3.624 1.00 90.19 90 ILE A N 1
ATOM 707 C CA . ILE A 1 90 ? -14.347 -4.551 2.781 1.00 90.19 90 ILE A CA 1
ATOM 708 C C . ILE A 1 90 ? -14.353 -5.038 1.322 1.00 90.19 90 ILE A C 1
ATOM 710 O O . ILE A 1 90 ? -13.910 -6.160 1.042 1.00 90.19 90 ILE A O 1
ATOM 714 N N . PRO A 1 91 ? -14.763 -4.196 0.357 1.00 90.50 91 PRO A N 1
ATOM 715 C CA . PRO A 1 91 ? -14.848 -4.584 -1.047 1.00 90.50 91 PRO A CA 1
ATOM 716 C C . PRO A 1 91 ? -13.477 -4.888 -1.660 1.00 90.50 91 PRO A C 1
ATOM 718 O O . PRO A 1 91 ? -12.483 -4.213 -1.399 1.00 90.50 91 PRO A O 1
ATOM 721 N N . THR A 1 92 ? -13.436 -5.895 -2.532 1.00 88.50 92 THR A N 1
ATOM 722 C CA . THR A 1 92 ? -12.217 -6.354 -3.223 1.00 88.50 92 THR A CA 1
ATOM 723 C C . THR A 1 92 ? -11.874 -5.528 -4.465 1.00 88.50 92 THR A C 1
ATOM 725 O O . THR A 1 92 ? -10.710 -5.437 -4.852 1.00 88.50 92 THR A O 1
ATOM 728 N N . SER A 1 93 ? -12.877 -4.926 -5.108 1.00 90.31 93 SER A N 1
ATOM 729 C CA . SER A 1 93 ? -12.739 -4.223 -6.390 1.00 90.31 93 SER A CA 1
ATOM 730 C C . SER A 1 93 ? -12.511 -2.715 -6.255 1.00 90.31 93 SER A C 1
ATOM 732 O O . SER A 1 93 ? -12.161 -2.063 -7.242 1.00 90.31 93 SER A O 1
ATOM 734 N N . THR A 1 94 ? -12.677 -2.153 -5.058 1.00 94.88 94 THR A N 1
ATOM 735 C CA . THR A 1 94 ? -12.466 -0.725 -4.799 1.00 94.88 94 THR A CA 1
ATOM 736 C C . THR A 1 94 ? -10.973 -0.408 -4.710 1.00 94.88 94 THR A C 1
ATOM 738 O O . THR A 1 94 ? -10.195 -1.166 -4.134 1.00 94.88 94 THR A O 1
ATOM 741 N N . SER A 1 95 ? -10.564 0.717 -5.296 1.00 96.62 95 SER A N 1
ATOM 742 C CA . SER A 1 95 ? -9.217 1.265 -5.131 1.00 96.62 95 SER A CA 1
ATOM 743 C C . SER A 1 95 ? -9.219 2.366 -4.069 1.00 96.62 95 SER A C 1
ATOM 745 O O . SER A 1 95 ? -10.238 3.025 -3.887 1.00 96.62 95 SER A O 1
ATOM 747 N N . LEU A 1 96 ? -8.089 2.616 -3.401 1.00 96.94 96 LEU A N 1
ATOM 748 C CA . LEU A 1 96 ? -7.971 3.703 -2.426 1.00 96.94 96 LEU A CA 1
ATOM 749 C C . LEU A 1 96 ? -8.298 5.058 -3.063 1.00 96.94 96 LEU A C 1
ATOM 751 O O . LEU A 1 96 ? -8.979 5.874 -2.450 1.00 96.94 96 LEU A O 1
ATOM 755 N N . ARG A 1 97 ? -7.877 5.257 -4.318 1.00 96.56 97 ARG A N 1
ATOM 756 C CA . ARG A 1 97 ? -8.175 6.446 -5.128 1.00 96.56 97 ARG A CA 1
ATOM 757 C C . ARG A 1 97 ? -9.677 6.708 -5.249 1.00 96.56 97 ARG A C 1
ATOM 759 O O . ARG A 1 97 ? -10.103 7.856 -5.174 1.00 96.56 97 ARG A O 1
ATOM 766 N N . ASP A 1 98 ? -10.457 5.648 -5.431 1.00 97.19 98 ASP A N 1
ATOM 767 C CA . ASP A 1 98 ? -11.893 5.723 -5.718 1.00 97.19 98 ASP A CA 1
ATOM 768 C C . ASP A 1 98 ? -12.747 5.432 -4.465 1.00 97.19 98 ASP A C 1
ATOM 770 O O . ASP A 1 98 ? -13.973 5.360 -4.539 1.00 97.19 98 ASP A O 1
ATOM 774 N N . ALA A 1 99 ? -12.110 5.241 -3.306 1.00 96.69 99 ALA A N 1
ATOM 775 C CA . ALA A 1 99 ? -12.784 4.890 -2.066 1.00 96.69 99 ALA A CA 1
ATOM 776 C C . ALA A 1 99 ? -13.588 6.070 -1.508 1.00 96.69 99 ALA A C 1
ATOM 778 O O . ALA A 1 99 ? -13.096 7.196 -1.394 1.00 96.69 99 ALA A O 1
ATOM 779 N N . SER A 1 100 ? -14.819 5.794 -1.088 1.00 95.56 100 SER A N 1
ATOM 780 C CA . SER A 1 100 ? -15.668 6.722 -0.341 1.00 95.56 100 SER A CA 1
ATOM 781 C C . SER A 1 100 ? -15.121 6.979 1.065 1.00 95.56 100 SER A C 1
ATOM 783 O O . SER A 1 100 ? -14.382 6.169 1.620 1.00 95.56 100 SER A O 1
ATOM 785 N N . ASN A 1 101 ? -15.536 8.085 1.691 1.00 94.12 101 ASN A N 1
ATOM 786 C CA . ASN A 1 101 ? -15.138 8.394 3.069 1.00 94.12 101 ASN A CA 1
ATOM 787 C C . ASN A 1 101 ? -15.542 7.280 4.046 1.00 94.12 101 ASN A C 1
ATOM 789 O O . ASN A 1 101 ? -14.757 6.939 4.922 1.00 94.12 101 ASN A O 1
ATOM 793 N N . LYS A 1 102 ? -16.718 6.666 3.846 1.00 93.62 102 LYS A N 1
ATOM 794 C CA . LYS A 1 102 ? -17.166 5.529 4.657 1.00 93.62 102 LYS A CA 1
ATOM 795 C C . LYS A 1 102 ? -16.194 4.350 4.553 1.00 93.62 102 LYS A C 1
ATOM 797 O O . LYS A 1 102 ? -15.824 3.784 5.568 1.00 93.62 102 LYS A O 1
ATOM 802 N N . GLN A 1 103 ? -15.742 4.014 3.346 1.00 94.69 103 GLN A N 1
ATOM 803 C CA . GLN A 1 103 ? -14.780 2.924 3.155 1.00 94.69 103 GLN A CA 1
ATOM 804 C C . GLN A 1 103 ? -13.433 3.223 3.821 1.00 94.69 103 GLN A C 1
ATOM 806 O O . GLN A 1 103 ? -12.808 2.310 4.348 1.00 94.69 103 GLN A O 1
ATOM 811 N N . LEU A 1 104 ? -12.988 4.484 3.842 1.00 93.62 104 LEU A N 1
ATOM 812 C CA . LEU A 1 104 ? -11.777 4.866 4.578 1.00 93.62 104 LEU A CA 1
ATOM 813 C C . LEU A 1 104 ? -11.954 4.724 6.096 1.00 93.62 104 LEU A C 1
ATOM 815 O O . LEU A 1 104 ? -11.022 4.296 6.780 1.00 93.62 104 LEU A O 1
ATOM 819 N N . THR A 1 105 ? -13.143 5.040 6.616 1.00 91.75 105 THR A N 1
ATOM 820 C CA . THR A 1 105 ? -13.504 4.770 8.014 1.00 91.75 105 THR A CA 1
ATOM 821 C C . THR A 1 105 ? -13.498 3.271 8.297 1.00 91.75 105 THR A C 1
ATOM 823 O O . THR A 1 105 ? -12.806 2.854 9.214 1.00 91.75 105 THR A O 1
ATOM 826 N N . ASP A 1 106 ? -14.138 2.451 7.457 1.00 92.69 106 ASP A N 1
ATOM 827 C CA . ASP A 1 106 ? -14.180 0.991 7.633 1.00 92.69 106 ASP A CA 1
ATOM 828 C C . ASP A 1 106 ? -12.762 0.374 7.643 1.00 92.69 106 ASP A C 1
ATOM 830 O O . ASP A 1 106 ? -12.458 -0.509 8.446 1.00 92.69 106 ASP A O 1
ATOM 834 N N . VAL A 1 107 ? -11.859 0.865 6.781 1.00 93.25 107 VAL A N 1
ATOM 835 C CA . VAL A 1 107 ? -10.439 0.462 6.780 1.00 93.25 107 VAL A CA 1
ATOM 836 C C . VAL A 1 107 ? -9.732 0.909 8.062 1.00 93.25 107 VAL A C 1
ATOM 838 O O . VAL A 1 107 ? -8.958 0.143 8.632 1.00 93.25 107 VAL A O 1
ATOM 841 N N . SER A 1 108 ? -9.992 2.128 8.535 1.00 91.50 108 SER A N 1
ATOM 842 C CA . SER A 1 108 ? -9.405 2.631 9.783 1.00 91.50 108 SER A CA 1
ATOM 843 C C . SER A 1 108 ? -9.868 1.816 10.991 1.00 91.50 108 SER A C 1
ATOM 845 O O . SER A 1 108 ? -9.045 1.442 11.822 1.00 91.50 108 SER A O 1
ATOM 847 N N . ASP A 1 109 ? -11.157 1.487 11.057 1.00 91.19 109 ASP A N 1
ATOM 848 C CA . ASP A 1 109 ? -11.754 0.695 12.133 1.00 91.19 109 ASP A CA 1
ATOM 849 C C . ASP A 1 109 ? -11.218 -0.741 12.141 1.00 91.19 109 ASP A C 1
ATOM 851 O O . ASP A 1 109 ? -10.974 -1.311 13.206 1.00 91.19 109 ASP A O 1
ATOM 855 N N . LEU A 1 110 ? -10.970 -1.329 10.964 1.00 91.75 110 LEU A N 1
ATOM 856 C CA . LEU A 1 110 ? -10.261 -2.604 10.863 1.00 91.75 110 LEU A CA 1
ATOM 857 C C . LEU A 1 110 ? -8.870 -2.512 11.501 1.00 91.75 110 LEU A C 1
ATOM 859 O O . LEU A 1 110 ? -8.539 -3.348 12.338 1.00 91.75 110 LEU A O 1
ATOM 863 N N . LEU A 1 111 ? -8.081 -1.509 11.116 1.00 89.94 111 LEU A N 1
ATOM 864 C CA . LEU A 1 111 ? -6.675 -1.390 11.509 1.00 89.94 111 LEU A CA 1
ATOM 865 C C . LEU A 1 111 ? -6.470 -0.940 12.963 1.00 89.94 111 LEU A C 1
ATOM 867 O O . LEU A 1 111 ? -5.450 -1.274 13.559 1.00 89.94 111 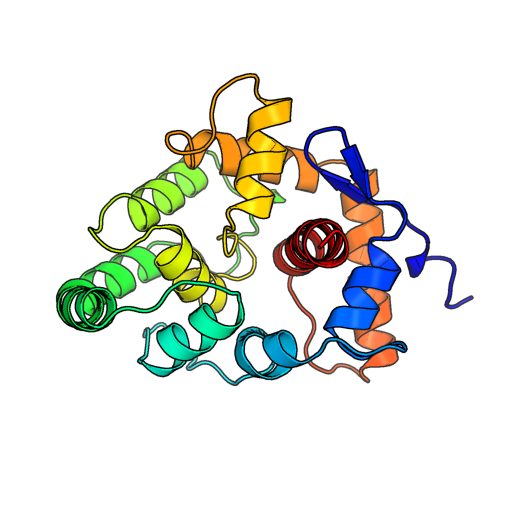LEU A O 1
ATOM 871 N N . LEU A 1 112 ? -7.421 -0.197 13.533 1.00 88.56 112 LEU A N 1
ATOM 872 C CA . LEU A 1 112 ? -7.359 0.313 14.910 1.00 88.56 112 LEU A CA 1
ATOM 873 C C . LEU A 1 112 ? -8.190 -0.504 15.900 1.00 88.56 112 LEU A C 1
ATOM 875 O O . LEU A 1 112 ? -8.018 -0.369 17.106 1.00 88.56 112 LEU A O 1
ATOM 879 N N . GLY A 1 113 ? -9.117 -1.328 15.416 1.00 86.19 113 GLY A N 1
ATOM 880 C CA . GLY A 1 113 ? -10.049 -2.059 16.267 1.00 86.19 113 GLY A CA 1
ATOM 881 C C . GLY A 1 113 ? -9.548 -3.433 16.714 1.00 86.19 113 GLY A C 1
ATOM 882 O O . GLY A 1 113 ? -10.391 -4.300 16.951 1.00 86.19 113 GLY A O 1
ATOM 883 N N . THR A 1 114 ? -8.234 -3.661 16.735 1.00 84.88 114 THR A N 1
ATOM 884 C CA . THR A 1 114 ? -7.567 -4.862 17.275 1.00 84.88 114 THR A CA 1
ATOM 885 C C . THR A 1 114 ? -6.365 -4.418 18.114 1.00 84.88 114 THR A C 1
ATOM 887 O O . THR A 1 114 ? -5.877 -3.310 17.894 1.00 84.88 114 THR A O 1
ATOM 890 N N . ASP A 1 115 ? -5.840 -5.262 19.008 1.00 83.69 115 ASP A N 1
ATOM 891 C CA . ASP A 1 115 ? -4.604 -4.933 19.744 1.00 83.69 115 ASP A CA 1
ATOM 892 C C . ASP A 1 115 ? -3.329 -5.342 18.978 1.00 83.69 115 ASP A C 1
ATOM 894 O O . ASP A 1 115 ? -2.231 -5.303 19.541 1.00 83.69 115 ASP A O 1
ATOM 898 N N . LEU A 1 116 ? -3.447 -5.753 17.706 1.00 85.56 116 LEU A N 1
ATOM 899 C CA . LEU A 1 116 ? -2.288 -5.959 16.840 1.00 85.56 116 LEU A CA 1
ATOM 900 C C . LEU A 1 116 ? -1.629 -4.622 16.532 1.00 85.56 116 LEU A C 1
ATOM 902 O O . LEU A 1 116 ? -2.287 -3.592 16.393 1.00 85.56 116 LEU A O 1
ATOM 906 N N . GLU A 1 117 ? -0.311 -4.654 16.359 1.00 85.94 117 GLU A N 1
ATOM 907 C CA . GLU A 1 117 ? 0.408 -3.483 15.884 1.00 85.94 117 GLU A CA 1
ATOM 908 C C . GLU A 1 117 ? -0.135 -3.076 14.489 1.00 85.94 117 GLU A C 1
ATOM 910 O O . GLU A 1 117 ? -0.171 -3.915 13.579 1.00 85.94 117 GLU A O 1
ATOM 915 N N . PRO A 1 118 ? -0.588 -1.818 14.294 1.00 85.75 118 PRO A N 1
ATOM 916 C CA . PRO A 1 118 ? -1.285 -1.419 13.070 1.00 85.75 118 PRO A CA 1
ATOM 917 C C . PRO A 1 118 ? -0.475 -1.600 11.784 1.00 85.75 118 PRO A C 1
ATOM 919 O O . PRO A 1 118 ? -1.057 -1.903 10.745 1.00 85.75 118 PRO A O 1
ATOM 922 N N . THR A 1 119 ? 0.851 -1.439 11.829 1.00 86.94 119 THR A N 1
ATOM 923 C CA . THR A 1 119 ? 1.736 -1.637 10.667 1.00 86.94 119 THR A CA 1
ATOM 924 C C . THR A 1 119 ? 1.788 -3.109 10.254 1.00 86.94 119 THR A C 1
ATOM 926 O O . THR A 1 119 ? 1.708 -3.424 9.065 1.00 86.94 119 THR A O 1
ATOM 929 N N . LEU A 1 120 ? 1.884 -4.028 11.219 1.00 90.38 120 LEU A N 1
ATOM 930 C CA . LEU A 1 120 ? 1.809 -5.467 10.979 1.00 90.38 120 LEU A CA 1
ATOM 931 C C . LEU A 1 120 ? 0.451 -5.841 10.377 1.00 90.38 120 LEU A C 1
ATOM 933 O O . LEU A 1 120 ? 0.408 -6.478 9.322 1.00 90.38 120 LEU A O 1
ATOM 937 N N . LEU A 1 121 ? -0.647 -5.403 11.001 1.00 92.00 121 LEU A N 1
ATOM 938 C CA . LEU A 1 121 ? -1.990 -5.712 10.515 1.00 92.00 121 LEU A CA 1
ATOM 939 C C . LEU A 1 121 ? -2.219 -5.145 9.109 1.00 92.00 121 LEU A C 1
ATOM 941 O O . LEU A 1 121 ? -2.696 -5.872 8.243 1.00 92.00 121 LEU A O 1
ATOM 945 N N . ALA A 1 122 ? -1.824 -3.897 8.846 1.00 92.69 122 ALA A N 1
ATOM 946 C CA . ALA A 1 122 ? -1.953 -3.263 7.536 1.00 92.69 122 ALA A CA 1
ATOM 947 C C . ALA A 1 122 ? -1.222 -4.036 6.431 1.00 92.69 122 ALA A C 1
ATOM 949 O O . ALA A 1 122 ? -1.804 -4.272 5.371 1.00 92.69 122 ALA A O 1
ATOM 950 N N . LYS A 1 123 ? -0.004 -4.530 6.688 1.00 93.44 123 LYS A N 1
ATOM 951 C CA . LYS A 1 123 ? 0.728 -5.400 5.750 1.00 93.44 123 LYS A CA 1
ATOM 952 C C . LYS A 1 123 ? 0.006 -6.725 5.513 1.00 93.44 123 LYS A C 1
ATOM 954 O O . LYS A 1 123 ? -0.059 -7.176 4.373 1.00 93.44 123 LYS A O 1
ATOM 959 N N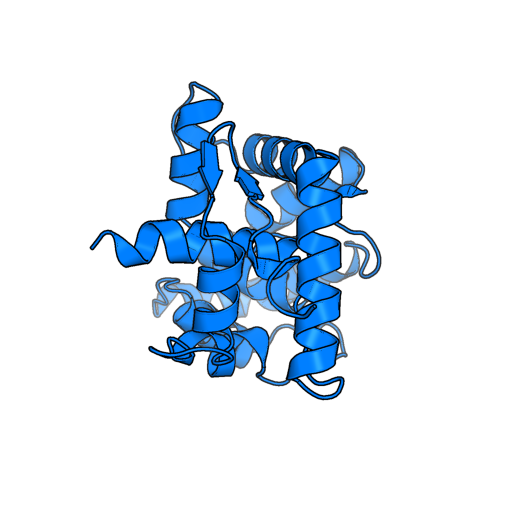 . ILE A 1 124 ? -0.570 -7.332 6.541 1.00 92.94 124 ILE A N 1
ATOM 960 C CA . ILE A 1 124 ? -1.342 -8.572 6.401 1.00 92.94 124 ILE A CA 1
ATOM 961 C C . ILE A 1 124 ? -2.586 -8.337 5.530 1.00 92.94 124 ILE A C 1
ATOM 963 O O . ILE A 1 124 ? -2.799 -9.014 4.521 1.00 92.94 124 ILE A O 1
ATOM 967 N N . VAL A 1 125 ? -3.395 -7.332 5.872 1.00 93.50 125 VAL A N 1
ATOM 968 C CA . VAL A 1 125 ? -4.675 -7.080 5.195 1.00 93.50 125 VAL A CA 1
ATOM 969 C C . VAL A 1 125 ? -4.501 -6.430 3.818 1.00 93.50 125 VAL A C 1
ATOM 971 O O . VAL A 1 125 ? -5.349 -6.621 2.944 1.00 93.50 125 VAL A O 1
ATOM 974 N N . HIS A 1 126 ? -3.384 -5.737 3.566 1.00 94.31 126 HIS A N 1
ATOM 975 C CA . HIS A 1 126 ? -3.021 -5.243 2.235 1.00 94.31 126 HIS A CA 1
ATOM 976 C C . HIS A 1 126 ? -2.911 -6.390 1.236 1.00 94.31 126 HIS A C 1
ATOM 978 O O . HIS A 1 126 ? -3.450 -6.273 0.141 1.00 94.31 126 HIS A O 1
ATOM 984 N N . ARG A 1 127 ? -2.320 -7.537 1.602 1.00 91.94 127 ARG A N 1
ATOM 985 C CA . ARG A 1 127 ? -2.254 -8.693 0.686 1.00 91.94 127 ARG A CA 1
ATOM 986 C C . ARG A 1 127 ? -3.646 -9.182 0.270 1.00 91.94 127 ARG A C 1
ATOM 988 O O . ARG A 1 127 ? -3.822 -9.663 -0.846 1.00 91.94 127 ARG A O 1
ATOM 995 N N . ALA A 1 128 ? -4.650 -9.019 1.134 1.00 91.38 128 ALA A N 1
ATOM 996 C CA . ALA A 1 128 ? -6.045 -9.346 0.835 1.00 91.38 128 ALA A CA 1
ATOM 997 C C . ALA A 1 128 ? -6.779 -8.244 0.048 1.00 91.38 128 ALA A C 1
ATOM 999 O O . ALA A 1 128 ? -7.742 -8.529 -0.673 1.00 91.38 128 ALA A O 1
ATOM 1000 N N . ARG A 1 129 ? -6.382 -6.978 0.216 1.00 93.50 129 ARG A N 1
ATOM 1001 C CA . ARG A 1 129 ? -7.013 -5.789 -0.385 1.00 93.50 129 ARG A CA 1
ATOM 1002 C C . ARG A 1 129 ? -5.963 -4.823 -0.955 1.00 93.50 129 ARG A C 1
ATOM 1004 O O . ARG A 1 129 ? -5.955 -3.644 -0.588 1.00 93.50 129 ARG A O 1
ATOM 1011 N N . PRO A 1 130 ? -5.126 -5.259 -1.917 1.00 93.38 130 PRO A N 1
ATOM 1012 C CA . PRO A 1 130 ? -3.920 -4.523 -2.312 1.00 93.38 130 PRO A CA 1
ATOM 1013 C C . PRO A 1 130 ? -4.220 -3.208 -3.025 1.00 93.38 130 PRO A C 1
ATOM 1015 O O . PRO A 1 130 ? -3.350 -2.356 -3.179 1.00 93.38 130 PRO A O 1
ATOM 1018 N N . ARG A 1 131 ? -5.453 -3.032 -3.507 1.00 95.75 131 ARG A N 1
ATOM 1019 C CA . ARG A 1 131 ? -5.897 -1.809 -4.179 1.00 95.75 131 ARG A CA 1
ATOM 1020 C C . ARG A 1 131 ? -6.417 -0.753 -3.209 1.00 95.75 131 ARG A C 1
ATOM 1022 O O . ARG A 1 131 ? -6.451 0.406 -3.609 1.00 95.75 131 ARG A O 1
ATOM 1029 N N . LEU A 1 132 ? -6.819 -1.132 -1.993 1.00 95.75 132 LEU A N 1
ATOM 1030 C CA . LEU A 1 132 ? -7.560 -0.273 -1.064 1.00 95.75 132 LEU A CA 1
ATOM 1031 C C . LEU A 1 132 ? -6.804 -0.002 0.235 1.00 95.75 132 LEU A C 1
ATOM 1033 O O . LEU A 1 132 ? -6.733 1.146 0.658 1.00 95.75 132 LEU A O 1
ATOM 1037 N N . ILE A 1 133 ? -6.256 -1.035 0.871 1.00 94.62 133 ILE A N 1
ATOM 1038 C CA . ILE A 1 133 ? -5.598 -0.878 2.169 1.00 94.62 133 ILE A CA 1
ATOM 1039 C C . ILE A 1 133 ? -4.109 -0.683 1.910 1.00 94.62 133 ILE A C 1
ATOM 1041 O O . ILE A 1 133 ? -3.523 -1.585 1.329 1.00 94.62 133 ILE A O 1
ATOM 1045 N N . PRO A 1 134 ? -3.475 0.446 2.261 1.00 92.56 134 PRO A N 1
ATOM 1046 C CA . PRO A 1 134 ? -2.025 0.577 2.139 1.00 92.56 134 PRO A CA 1
ATOM 1047 C C . PRO A 1 134 ? -1.334 -0.357 3.141 1.00 92.56 134 PRO A C 1
ATOM 1049 O O . PRO A 1 134 ? -1.859 -0.532 4.240 1.00 92.56 134 PRO A O 1
ATOM 1052 N N . PRO A 1 135 ? -0.154 -0.921 2.820 1.00 88.31 135 PRO A N 1
ATOM 1053 C CA . PRO A 1 135 ? 0.562 -1.773 3.766 1.00 88.31 135 PRO A CA 1
ATOM 1054 C C . PRO A 1 135 ? 0.993 -0.992 5.015 1.00 88.31 135 PRO A C 1
ATOM 1056 O O . PRO A 1 135 ? 1.175 -1.611 6.048 1.00 88.31 135 PRO A O 1
ATOM 1059 N N . TYR A 1 136 ? 1.038 0.347 4.951 1.00 80.12 136 TYR A N 1
ATOM 1060 C CA . TYR A 1 136 ? 1.407 1.257 6.038 1.00 80.12 136 TYR A CA 1
ATOM 1061 C C . TYR A 1 136 ? 2.835 0.994 6.534 1.00 80.12 136 TYR A C 1
ATOM 1063 O O . TYR A 1 136 ? 3.239 -0.117 6.856 1.00 80.12 136 TYR A O 1
ATOM 1071 N N . ASP A 1 137 ? 3.646 2.039 6.594 1.00 78.94 137 ASP A N 1
ATOM 1072 C CA . ASP A 1 137 ? 4.968 1.953 7.197 1.00 78.94 137 ASP A CA 1
ATOM 1073 C C . ASP A 1 137 ? 5.253 3.241 7.950 1.00 78.94 137 ASP A C 1
ATOM 1075 O O . ASP A 1 137 ? 4.669 4.290 7.659 1.00 78.94 137 ASP A O 1
ATOM 1079 N N . ARG A 1 138 ? 6.178 3.175 8.907 1.00 75.00 138 ARG A N 1
ATOM 1080 C CA . ARG A 1 138 ? 6.650 4.364 9.605 1.00 75.00 138 ARG A CA 1
ATOM 1081 C C . ARG A 1 138 ? 7.195 5.399 8.623 1.00 75.00 138 ARG A C 1
ATOM 1083 O O . ARG A 1 138 ? 6.919 6.574 8.809 1.00 75.00 138 ARG A O 1
ATOM 1090 N N . ALA A 1 139 ? 7.891 4.974 7.568 1.00 76.38 139 ALA A N 1
ATOM 1091 C CA . ALA A 1 139 ? 8.373 5.876 6.523 1.00 76.38 139 ALA A CA 1
ATOM 1092 C C . ALA A 1 139 ? 7.234 6.665 5.853 1.00 76.38 139 ALA A C 1
ATOM 1094 O O . ALA A 1 139 ? 7.297 7.889 5.746 1.00 76.38 139 ALA A O 1
ATOM 1095 N N . THR A 1 140 ? 6.167 5.968 5.456 1.00 79.19 140 THR A N 1
ATOM 1096 C CA . THR A 1 140 ? 4.965 6.579 4.875 1.00 79.19 140 THR A CA 1
ATOM 1097 C C . THR A 1 140 ? 4.283 7.488 5.899 1.00 79.19 140 THR A C 1
ATOM 1099 O O . THR A 1 140 ? 3.952 8.629 5.595 1.00 79.19 140 THR A O 1
ATOM 1102 N N . SER A 1 141 ? 4.139 7.033 7.143 1.00 78.06 141 SER A N 1
ATOM 1103 C CA . SER A 1 141 ? 3.547 7.826 8.224 1.00 78.06 141 SER A CA 1
ATOM 1104 C C . SER A 1 141 ? 4.322 9.118 8.505 1.00 78.06 141 SER A C 1
ATOM 1106 O O . SER A 1 141 ? 3.721 10.190 8.574 1.00 78.06 141 SER A O 1
ATOM 1108 N N . ASP A 1 142 ? 5.652 9.051 8.582 1.00 79.31 142 ASP A N 1
ATOM 1109 C CA . ASP A 1 142 ? 6.527 10.201 8.824 1.00 79.31 142 ASP A CA 1
ATOM 1110 C C . ASP A 1 142 ? 6.460 11.212 7.662 1.00 79.31 142 ASP A C 1
ATOM 1112 O O . ASP A 1 142 ? 6.365 12.420 7.902 1.00 79.31 142 ASP A O 1
ATOM 1116 N N . LEU A 1 143 ? 6.418 10.732 6.411 1.00 81.00 143 LEU A N 1
ATOM 1117 C CA . LEU A 1 143 ? 6.254 11.576 5.221 1.00 81.00 143 LEU A CA 1
ATOM 1118 C C . LEU A 1 143 ? 4.948 12.389 5.275 1.00 81.00 143 LEU A C 1
ATOM 1120 O O . LEU A 1 143 ? 4.951 13.607 5.086 1.00 81.00 143 LEU A O 1
ATOM 1124 N N . TYR A 1 144 ? 3.829 11.735 5.593 1.00 79.62 144 TYR A N 1
ATOM 1125 C CA . TYR A 1 144 ? 2.521 12.394 5.677 1.00 79.62 144 TYR A CA 1
ATOM 1126 C C . TYR A 1 144 ? 2.318 13.197 6.972 1.00 79.62 144 TYR A C 1
ATOM 1128 O O . TYR A 1 144 ? 1.533 14.152 6.997 1.00 79.62 144 TYR A O 1
ATOM 1136 N N . ALA A 1 145 ? 3.035 12.876 8.051 1.00 72.38 145 ALA A N 1
ATOM 1137 C CA . ALA A 1 145 ? 3.012 13.662 9.283 1.00 72.38 145 ALA A CA 1
ATOM 1138 C C . ALA A 1 145 ? 3.562 15.080 9.057 1.00 72.38 145 ALA A C 1
ATOM 1140 O O . ALA A 1 145 ? 2.969 16.050 9.537 1.00 72.38 145 ALA A O 1
ATOM 1141 N N . GLY A 1 146 ? 4.639 15.211 8.272 1.00 65.44 146 GLY A N 1
ATOM 1142 C CA . GLY A 1 146 ? 5.221 16.505 7.904 1.00 65.44 146 GLY A CA 1
ATOM 1143 C C . GLY A 1 146 ? 4.260 17.395 7.110 1.00 65.44 146 GLY A C 1
ATOM 1144 O O . GLY A 1 146 ? 4.083 18.564 7.445 1.00 65.44 146 GLY A O 1
ATOM 1145 N N . ALA A 1 147 ? 3.572 16.834 6.112 1.00 61.16 147 ALA A N 1
ATOM 1146 C CA . ALA A 1 147 ? 2.664 17.594 5.247 1.00 61.16 147 ALA A CA 1
ATOM 1147 C C . ALA A 1 147 ? 1.331 17.972 5.910 1.00 61.16 147 ALA A C 1
ATOM 1149 O O . ALA A 1 147 ? 0.716 18.969 5.541 1.00 61.16 147 ALA A O 1
ATOM 1150 N N . THR A 1 148 ? 0.875 17.194 6.895 1.00 60.59 148 THR A N 1
ATOM 1151 C CA . THR A 1 148 ? -0.394 17.449 7.603 1.00 60.59 148 THR A CA 1
ATOM 1152 C C . THR A 1 148 ? -0.233 18.319 8.858 1.00 60.59 148 THR A C 1
ATOM 1154 O O . THR A 1 148 ? -1.219 18.570 9.552 1.00 60.59 148 THR A O 1
ATOM 1157 N N . GLY A 1 149 ? 0.988 18.772 9.178 1.00 54.59 149 GLY A N 1
ATOM 1158 C CA . GLY A 1 149 ? 1.265 19.698 10.287 1.00 54.59 149 GLY A CA 1
ATOM 1159 C C . GLY A 1 149 ? 0.987 19.139 11.690 1.00 54.59 149 GLY A C 1
ATOM 1160 O O . GLY A 1 149 ? 0.804 19.894 12.642 1.00 54.59 149 GLY A O 1
ATOM 1161 N N . ARG A 1 150 ? 0.912 17.816 11.844 1.00 50.31 150 ARG A N 1
ATOM 1162 C CA . ARG A 1 150 ? 0.500 17.132 13.084 1.00 50.31 150 ARG A CA 1
ATOM 1163 C C . ARG A 1 150 ? 1.343 15.833 13.229 1.00 50.31 150 ARG A C 1
ATOM 1165 O O . ARG A 1 150 ? 1.745 15.235 12.236 1.00 50.31 150 ARG A O 1
ATOM 1172 N N . ARG A 1 151 ? 1.655 15.353 14.445 1.00 49.84 151 ARG A N 1
ATOM 1173 C CA . ARG A 1 151 ? 2.550 14.175 14.664 1.00 49.84 151 ARG A CA 1
ATOM 1174 C C . ARG A 1 151 ? 1.908 12.811 14.291 1.00 49.84 151 ARG A C 1
ATOM 1176 O O . ARG A 1 151 ? 0.686 12.716 14.179 1.00 49.84 151 ARG A O 1
ATOM 1183 N N . ALA A 1 152 ? 2.758 11.791 14.087 1.00 52.41 152 ALA A N 1
ATOM 1184 C CA . ALA A 1 152 ? 2.576 10.612 13.215 1.00 52.41 152 ALA A CA 1
ATOM 1185 C C . ALA A 1 152 ? 1.755 9.402 13.736 1.00 52.41 152 ALA A C 1
ATOM 1187 O O . ALA A 1 152 ? 1.308 8.593 12.934 1.00 52.41 152 ALA A O 1
ATOM 1188 N N . ALA A 1 153 ? 1.492 9.239 15.037 1.00 43.84 153 ALA A N 1
ATOM 1189 C CA . ALA A 1 153 ? 0.915 7.974 15.540 1.00 43.84 153 ALA A CA 1
ATOM 1190 C C . ALA A 1 153 ? -0.624 7.947 15.706 1.00 43.84 153 ALA A C 1
ATOM 1192 O O . ALA A 1 153 ? -1.188 6.883 15.922 1.00 43.84 153 ALA A O 1
ATOM 1193 N N . GLY A 1 154 ? -1.320 9.088 15.610 1.00 51.41 154 GLY A N 1
ATOM 1194 C CA . GLY A 1 154 ? -2.744 9.190 15.980 1.00 51.41 154 GLY A CA 1
ATOM 1195 C C . GLY A 1 154 ? -3.742 9.373 14.835 1.00 51.41 154 GLY A C 1
ATOM 1196 O O . GLY A 1 154 ? -4.869 9.776 15.099 1.00 51.41 154 GLY A O 1
ATOM 1197 N N . ARG A 1 155 ? -3.335 9.227 13.565 1.00 67.62 155 ARG A N 1
ATOM 1198 C CA . ARG A 1 155 ? -4.103 9.789 12.431 1.00 67.62 155 ARG A CA 1
ATOM 1199 C C . ARG A 1 155 ? -4.130 8.900 11.190 1.00 67.62 155 ARG A C 1
ATOM 1201 O O . ARG A 1 155 ? -4.091 9.401 10.073 1.00 67.62 155 ARG A O 1
ATOM 1208 N N . LEU A 1 156 ? -4.222 7.585 11.385 1.00 77.81 156 LEU A N 1
ATOM 1209 C CA . LEU A 1 156 ? -4.419 6.637 10.286 1.00 77.81 156 LEU A CA 1
ATOM 1210 C C . LEU A 1 156 ? -5.571 7.049 9.340 1.00 77.81 156 LEU A C 1
ATOM 1212 O O . LEU A 1 156 ? -5.337 7.028 8.132 1.00 77.81 156 LEU A O 1
ATOM 1216 N N . PRO A 1 157 ? -6.735 7.536 9.829 1.00 81.94 157 PRO A N 1
ATOM 1217 C CA . PRO A 1 157 ? -7.748 8.117 8.952 1.00 81.94 157 PRO A CA 1
ATOM 1218 C C . PRO A 1 157 ? -7.206 9.268 8.092 1.00 81.94 157 PRO A C 1
ATOM 1220 O O . PRO A 1 157 ? -7.293 9.191 6.869 1.00 81.94 157 PRO A O 1
ATOM 1223 N N . ASP A 1 158 ? -6.596 10.304 8.688 1.00 83.31 158 ASP A N 1
ATOM 1224 C CA . ASP A 1 158 ? -6.043 11.447 7.936 1.00 83.31 158 ASP A CA 1
ATOM 1225 C C . ASP A 1 158 ? -5.011 11.001 6.894 1.00 83.31 158 ASP A C 1
ATOM 1227 O O . ASP A 1 158 ? -4.953 11.563 5.801 1.00 83.31 158 ASP A O 1
ATOM 1231 N N . LEU A 1 159 ? -4.203 9.988 7.217 1.00 86.00 159 LEU A N 1
ATOM 1232 C CA . LEU A 1 159 ? -3.221 9.432 6.296 1.00 86.00 159 LEU A CA 1
ATOM 1233 C C . LEU A 1 159 ? -3.897 8.751 5.103 1.00 86.00 159 LEU A C 1
ATOM 1235 O O . LEU A 1 159 ? -3.488 8.993 3.971 1.00 86.00 159 LEU A O 1
ATOM 1239 N N . LEU A 1 160 ? -4.958 7.968 5.318 1.00 90.69 160 LEU A N 1
ATOM 1240 C CA . LEU A 1 160 ? -5.735 7.380 4.221 1.00 90.69 160 LEU A CA 1
ATOM 1241 C C . LEU A 1 160 ? -6.355 8.460 3.325 1.00 90.69 160 LEU A C 1
ATOM 1243 O O . LEU A 1 160 ? -6.325 8.332 2.100 1.00 90.69 160 LEU A O 1
ATOM 1247 N N . PHE A 1 161 ? -6.873 9.542 3.916 1.00 91.06 161 PHE A N 1
ATOM 1248 C CA . PHE A 1 161 ? -7.393 10.686 3.162 1.00 91.06 161 PHE A CA 1
ATOM 1249 C C . PHE A 1 161 ? -6.304 11.376 2.334 1.00 91.06 161 PHE A C 1
ATOM 1251 O O . PHE A 1 161 ? -6.530 11.664 1.157 1.00 91.06 161 PHE A O 1
ATOM 1258 N N . ALA A 1 162 ? -5.130 11.614 2.921 1.00 90.31 162 ALA A N 1
ATOM 1259 C CA . ALA A 1 162 ? -4.009 12.255 2.240 1.00 90.31 162 ALA A CA 1
ATOM 1260 C C . ALA A 1 162 ? -3.439 11.375 1.115 1.00 90.31 162 ALA A C 1
ATOM 1262 O O . ALA A 1 162 ? -3.253 11.853 -0.002 1.00 90.31 162 ALA A O 1
ATOM 1263 N N . MET A 1 163 ? -3.253 10.075 1.363 1.00 92.88 163 MET A N 1
ATOM 1264 C CA . MET A 1 163 ? -2.834 9.119 0.333 1.00 92.88 163 MET A CA 1
ATOM 1265 C C . MET A 1 163 ? -3.858 9.025 -0.800 1.00 92.88 163 MET A C 1
ATOM 1267 O O . MET A 1 163 ? -3.476 9.005 -1.970 1.00 92.88 163 MET A O 1
ATOM 1271 N N . ARG A 1 164 ? -5.163 9.003 -0.488 1.00 95.44 164 ARG A N 1
ATOM 1272 C CA . ARG A 1 164 ? -6.212 9.050 -1.518 1.00 95.44 164 ARG A CA 1
ATOM 1273 C C . ARG A 1 164 ? -6.083 10.310 -2.372 1.00 95.44 164 ARG A C 1
ATOM 1275 O O . ARG A 1 164 ? -6.160 10.197 -3.591 1.00 95.44 164 ARG A O 1
ATOM 1282 N N . ALA A 1 165 ? -5.884 11.474 -1.754 1.00 94.12 165 ALA A N 1
ATOM 1283 C CA . ALA A 1 165 ? -5.723 12.733 -2.479 1.00 94.12 165 ALA A CA 1
ATOM 1284 C C . ALA A 1 165 ? -4.513 12.690 -3.427 1.00 94.12 165 ALA A C 1
ATOM 1286 O O . ALA A 1 165 ? -4.650 13.034 -4.599 1.00 94.12 165 ALA A O 1
ATOM 1287 N N . ASP A 1 166 ? -3.367 12.172 -2.975 1.00 94.81 166 ASP A N 1
ATOM 1288 C CA . ASP A 1 166 ? -2.187 12.018 -3.833 1.00 94.81 166 ASP A CA 1
ATOM 1289 C C . ASP A 1 166 ? -2.434 11.048 -4.995 1.00 94.81 166 ASP A C 1
ATOM 1291 O O . ASP A 1 166 ? -2.042 11.318 -6.132 1.00 94.81 166 ASP A O 1
ATOM 1295 N N . LEU A 1 167 ? -3.139 9.940 -4.758 1.00 96.44 167 LEU A N 1
ATOM 1296 C CA . LEU A 1 167 ? -3.505 8.982 -5.808 1.00 96.44 167 LEU A CA 1
ATOM 1297 C C . LEU A 1 167 ? -4.528 9.537 -6.811 1.00 96.44 167 LEU A C 1
ATOM 1299 O O . LEU A 1 167 ? -4.707 8.953 -7.881 1.00 96.44 167 LEU A O 1
ATOM 1303 N N . GLN A 1 168 ? -5.200 10.642 -6.483 1.00 96.81 168 GLN A N 1
ATOM 1304 C CA . GLN A 1 168 ? -6.117 11.356 -7.373 1.00 96.81 168 GLN A CA 1
ATOM 1305 C C . GLN A 1 168 ? -5.417 12.448 -8.198 1.00 96.81 168 GLN A C 1
ATOM 1307 O O . GLN A 1 168 ? -6.005 12.938 -9.164 1.00 96.81 168 GLN A O 1
ATOM 1312 N N . ILE A 1 169 ? -4.167 12.814 -7.881 1.00 96.25 169 ILE A N 1
ATOM 1313 C CA . ILE A 1 169 ? -3.412 13.814 -8.647 1.00 96.25 169 ILE A CA 1
ATOM 1314 C C . ILE A 1 169 ? -3.244 13.320 -10.096 1.00 96.25 169 ILE A C 1
ATOM 1316 O O . ILE A 1 169 ? -2.667 12.250 -10.310 1.00 96.25 169 ILE A O 1
ATOM 1320 N N . PRO A 1 170 ? -3.661 14.090 -11.125 1.00 96.50 170 PRO A N 1
ATOM 1321 C CA . PRO A 1 170 ? -3.614 13.632 -12.516 1.00 96.50 170 PRO A CA 1
ATOM 1322 C C . PRO A 1 170 ? -2.221 13.204 -12.997 1.00 96.50 170 PRO A C 1
ATOM 1324 O O . PRO A 1 170 ? -2.102 12.278 -13.798 1.00 96.50 170 PRO A O 1
ATOM 1327 N N . ALA A 1 171 ? -1.164 13.865 -12.515 1.00 95.12 171 ALA A N 1
ATOM 1328 C CA . ALA A 1 171 ? 0.215 13.485 -12.815 1.00 95.12 171 ALA A CA 1
ATOM 1329 C C . ALA A 1 171 ? 0.569 12.104 -12.235 1.00 95.12 171 ALA A C 1
ATOM 1331 O O . ALA A 1 171 ? 1.042 11.249 -12.981 1.00 95.12 171 ALA A O 1
ATOM 1332 N N . ASN A 1 172 ? 0.239 11.852 -10.962 1.00 97.00 172 ASN A N 1
ATOM 1333 C CA . ASN A 1 172 ? 0.426 10.546 -10.327 1.00 97.00 172 ASN A CA 1
ATOM 1334 C C . ASN A 1 172 ? -0.372 9.452 -11.038 1.00 97.00 172 ASN A C 1
ATOM 1336 O O . ASN A 1 172 ? 0.165 8.384 -11.308 1.00 97.00 172 ASN A O 1
ATOM 1340 N N . VAL A 1 173 ? -1.631 9.716 -11.402 1.00 96.56 173 VAL A N 1
ATOM 1341 C CA . VAL A 1 173 ? -2.460 8.745 -12.135 1.00 96.56 173 VAL A CA 1
ATOM 1342 C C . VAL A 1 173 ? -1.804 8.347 -13.459 1.00 96.56 173 VAL A C 1
ATOM 1344 O O . VAL A 1 173 ? -1.736 7.155 -13.773 1.00 96.56 173 VAL A O 1
ATOM 1347 N N . ARG A 1 174 ? -1.297 9.321 -14.228 1.00 95.88 174 ARG A N 1
ATOM 1348 C CA . ARG A 1 174 ? -0.588 9.049 -15.488 1.00 95.88 174 ARG A CA 1
ATOM 1349 C C . ARG A 1 174 ? 0.689 8.244 -15.257 1.00 95.88 174 ARG A C 1
ATOM 1351 O O . ARG A 1 174 ? 0.883 7.244 -15.941 1.00 95.88 174 ARG A O 1
ATOM 1358 N N . ALA A 1 175 ? 1.510 8.641 -14.286 1.00 96.00 175 ALA A N 1
ATOM 1359 C CA . ALA A 1 175 ? 2.756 7.954 -13.954 1.00 96.00 175 ALA A CA 1
ATOM 1360 C C . ALA A 1 175 ? 2.511 6.503 -13.506 1.00 96.00 175 ALA A C 1
ATOM 1362 O O . ALA A 1 175 ? 3.062 5.579 -14.093 1.00 96.00 175 ALA A O 1
ATOM 1363 N N . LEU A 1 176 ? 1.603 6.276 -12.549 1.00 97.00 176 LEU A N 1
ATOM 1364 C CA . LEU A 1 176 ? 1.268 4.937 -12.045 1.00 97.00 176 LEU A CA 1
ATOM 1365 C C . LEU A 1 176 ? 0.690 4.031 -13.138 1.00 97.00 176 LEU A C 1
ATOM 1367 O O . LEU A 1 176 ? 1.006 2.844 -13.187 1.00 97.00 176 LEU A O 1
ATOM 1371 N N . THR A 1 177 ? -0.131 4.584 -14.036 1.00 96.19 177 THR A N 1
ATOM 1372 C CA . THR A 1 177 ? -0.642 3.844 -15.200 1.00 96.19 177 THR A CA 1
ATOM 1373 C C . THR A 1 177 ? 0.494 3.472 -16.155 1.00 96.19 177 THR A C 1
ATOM 1375 O O . THR A 1 177 ? 0.573 2.324 -16.588 1.00 96.19 177 THR A O 1
ATOM 1378 N N . GLY A 1 178 ? 1.404 4.410 -16.436 1.00 95.44 178 GLY A N 1
ATOM 1379 C CA . GLY A 1 178 ? 2.594 4.167 -17.254 1.00 95.44 178 GLY A CA 1
ATOM 1380 C C . GLY A 1 178 ? 3.506 3.094 -16.658 1.00 95.44 178 GLY A C 1
ATOM 1381 O O . GLY A 1 178 ? 3.914 2.179 -17.370 1.00 95.44 178 GLY A O 1
ATOM 1382 N N . PHE A 1 179 ? 3.753 3.140 -15.347 1.00 96.25 179 PHE A N 1
ATOM 1383 C CA . PHE A 1 179 ? 4.536 2.126 -14.639 1.00 96.25 179 PHE A CA 1
ATOM 1384 C C . PHE A 1 179 ? 3.894 0.742 -14.743 1.00 96.25 179 PHE A C 1
ATOM 1386 O O . PHE A 1 179 ? 4.581 -0.212 -15.086 1.00 96.25 179 PHE A O 1
ATOM 1393 N N . GLN A 1 180 ? 2.581 0.610 -14.518 1.00 95.31 180 GLN A N 1
ATOM 1394 C CA . GLN A 1 180 ? 1.901 -0.683 -14.678 1.00 95.31 180 GLN A CA 1
ATOM 1395 C C . GLN A 1 180 ? 2.037 -1.239 -16.098 1.00 95.31 180 GLN A C 1
ATOM 1397 O O . GLN A 1 180 ? 2.314 -2.425 -16.259 1.00 95.31 180 GLN A O 1
ATOM 1402 N N . GLN A 1 181 ? 1.882 -0.393 -17.120 1.00 94.06 181 GLN A N 1
ATOM 1403 C CA . GLN A 1 181 ? 2.056 -0.799 -18.517 1.00 94.06 181 GLN A CA 1
ATOM 1404 C C . GLN A 1 181 ? 3.484 -1.279 -18.806 1.00 94.06 181 GLN A C 1
ATOM 1406 O O . GLN A 1 181 ? 3.655 -2.288 -19.487 1.00 94.06 181 GLN A O 1
ATOM 1411 N N . GLN A 1 182 ? 4.500 -0.600 -18.265 1.00 94.06 182 GLN A N 1
ATOM 1412 C CA . GLN A 1 182 ? 5.891 -1.038 -18.404 1.00 94.06 182 GLN A CA 1
ATOM 1413 C C . GLN A 1 182 ? 6.161 -2.345 -17.654 1.00 94.06 182 GLN A C 1
ATOM 1415 O O . GLN A 1 182 ? 6.789 -3.235 -18.214 1.00 94.06 182 GLN A O 1
ATOM 1420 N N . ILE A 1 183 ? 5.634 -2.514 -16.436 1.00 94.12 183 ILE A N 1
ATOM 1421 C CA . ILE A 1 183 ? 5.768 -3.770 -15.679 1.00 94.12 183 ILE A CA 1
ATOM 1422 C C . ILE A 1 183 ? 5.159 -4.929 -16.469 1.00 94.12 183 ILE A C 1
ATOM 1424 O O . ILE A 1 183 ? 5.802 -5.963 -16.606 1.00 94.12 183 ILE A O 1
ATOM 1428 N N . ILE A 1 184 ? 3.957 -4.758 -17.032 1.00 93.56 184 ILE A N 1
ATOM 1429 C CA . ILE A 1 184 ? 3.319 -5.779 -17.881 1.00 93.56 184 ILE A CA 1
ATOM 1430 C C . ILE A 1 184 ? 4.231 -6.157 -19.052 1.00 93.56 184 ILE A C 1
ATOM 1432 O O . ILE A 1 184 ? 4.429 -7.342 -19.307 1.00 93.56 184 ILE A O 1
ATOM 1436 N N . ALA A 1 185 ? 4.794 -5.160 -19.738 1.00 92.06 185 ALA A N 1
ATOM 1437 C CA . ALA A 1 185 ? 5.660 -5.380 -20.891 1.00 92.06 185 ALA A CA 1
ATOM 1438 C C . ALA A 1 185 ? 6.991 -6.060 -20.521 1.00 92.06 185 ALA A C 1
ATOM 1440 O O . ALA A 1 185 ? 7.443 -6.942 -21.243 1.00 92.06 185 ALA A O 1
ATOM 1441 N N . GLU A 1 186 ? 7.618 -5.670 -19.409 1.00 92.12 186 GLU A N 1
ATOM 1442 C CA . GLU A 1 186 ? 8.917 -6.207 -18.970 1.00 92.12 186 GLU A CA 1
ATOM 1443 C C . GLU A 1 186 ? 8.802 -7.580 -18.285 1.00 92.12 186 GLU A C 1
ATOM 1445 O O . GLU A 1 186 ? 9.777 -8.328 -18.255 1.00 92.12 186 GLU A O 1
ATOM 1450 N N . THR A 1 187 ? 7.631 -7.927 -17.741 1.00 88.62 187 THR A N 1
ATOM 1451 C CA . THR A 1 187 ? 7.395 -9.208 -17.041 1.00 88.62 187 THR A CA 1
ATOM 1452 C C . THR A 1 187 ? 6.656 -10.249 -17.879 1.00 88.62 187 THR A C 1
ATOM 1454 O O . THR A 1 187 ? 6.323 -11.305 -17.346 1.00 88.62 187 THR A O 1
ATOM 1457 N N . ASP A 1 188 ? 6.377 -9.958 -19.153 1.00 85.12 188 ASP A N 1
ATOM 1458 C CA . ASP A 1 188 ? 5.575 -10.805 -20.050 1.00 85.12 188 ASP A CA 1
ATOM 1459 C C . ASP A 1 188 ? 4.211 -11.191 -19.441 1.00 85.12 188 ASP A C 1
ATOM 1461 O O . ASP A 1 188 ? 3.808 -12.352 -19.386 1.00 85.12 188 ASP A O 1
ATOM 1465 N N . GLY A 1 189 ? 3.509 -10.193 -18.890 1.00 77.62 189 GLY A N 1
ATOM 1466 C CA . GLY A 1 189 ? 2.209 -10.402 -18.242 1.00 77.62 189 GLY A CA 1
ATOM 1467 C C . GLY A 1 189 ? 2.271 -11.110 -16.882 1.00 77.62 189 GLY A C 1
ATOM 1468 O O . GLY A 1 189 ? 1.256 -11.642 -16.430 1.00 77.62 189 GLY A O 1
ATOM 1469 N N . GLY A 1 190 ? 3.438 -11.113 -16.230 1.00 84.88 190 GLY A N 1
ATOM 1470 C CA . GLY A 1 190 ? 3.633 -11.630 -14.877 1.00 84.88 190 GLY A CA 1
ATOM 1471 C C . GLY A 1 190 ? 2.882 -10.849 -13.787 1.00 84.88 190 GLY A C 1
ATOM 1472 O O . GLY A 1 190 ? 1.895 -10.156 -14.026 1.00 84.88 190 GLY A O 1
ATOM 1473 N N . PHE A 1 191 ? 3.334 -10.969 -12.535 1.00 88.69 191 PHE A N 1
ATOM 1474 C CA . PHE A 1 191 ? 2.713 -10.246 -11.422 1.00 88.69 191 PHE A CA 1
ATOM 1475 C C . PHE A 1 191 ? 2.849 -8.725 -11.597 1.00 88.69 191 PHE A C 1
ATOM 1477 O O . PHE A 1 191 ? 3.955 -8.200 -11.714 1.00 88.69 191 PHE A O 1
ATOM 1484 N N . VAL A 1 192 ? 1.721 -8.013 -11.525 1.00 92.56 192 VAL A N 1
ATOM 1485 C CA . VAL A 1 192 ? 1.669 -6.548 -11.595 1.00 92.56 192 VAL A CA 1
ATOM 1486 C C . VAL A 1 192 ? 1.101 -6.010 -10.283 1.00 92.56 192 VAL A C 1
ATOM 1488 O O . VAL A 1 192 ? -0.078 -6.245 -9.994 1.00 92.56 192 VAL A O 1
ATOM 1491 N N . PRO A 1 193 ? 1.884 -5.259 -9.485 1.00 94.50 193 PRO A N 1
ATOM 1492 C CA . PRO A 1 193 ? 1.358 -4.654 -8.274 1.00 94.50 193 PRO A CA 1
A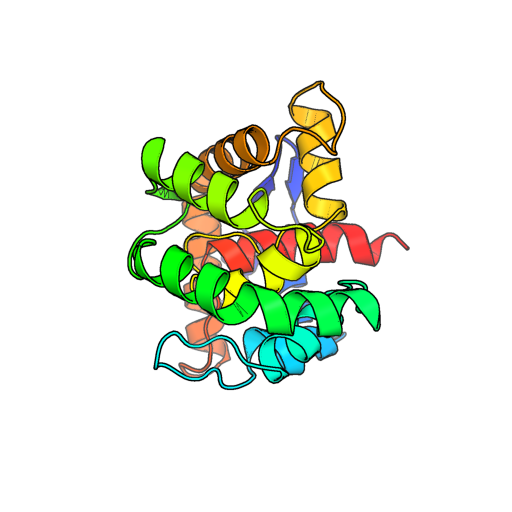TOM 1493 C C . PRO A 1 193 ? 0.240 -3.642 -8.584 1.00 94.50 193 PRO A C 1
ATOM 1495 O O . PRO A 1 193 ? 0.160 -3.041 -9.664 1.00 94.50 193 PRO A O 1
ATOM 1498 N N . SER A 1 194 ? -0.640 -3.423 -7.607 1.00 95.69 194 SER A N 1
ATOM 1499 C CA . SER A 1 194 ? -1.654 -2.370 -7.699 1.00 95.69 194 SER A CA 1
ATOM 1500 C C . SER A 1 194 ? -0.997 -0.986 -7.789 1.00 95.69 194 SER A C 1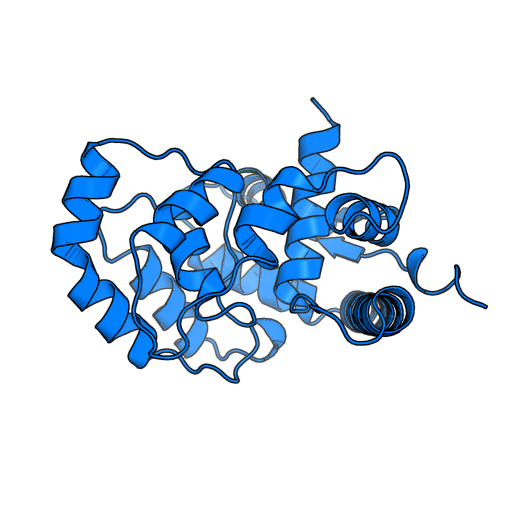
ATOM 1502 O O . SER A 1 194 ? 0.123 -0.787 -7.325 1.00 95.69 194 SER A O 1
ATOM 1504 N N . GLN A 1 195 ? -1.719 0.014 -8.304 1.00 96.88 195 GLN A N 1
ATOM 1505 C CA . GLN A 1 195 ? -1.236 1.404 -8.294 1.00 96.88 195 GLN A CA 1
ATOM 1506 C C . GLN A 1 195 ? -0.903 1.893 -6.877 1.00 96.88 195 GLN A C 1
ATOM 1508 O O . GLN A 1 195 ? 0.095 2.578 -6.686 1.00 96.88 195 GLN A O 1
ATOM 1513 N N . LEU A 1 196 ? -1.700 1.484 -5.882 1.00 96.56 196 LEU A N 1
ATOM 1514 C CA . LEU A 1 196 ? -1.433 1.770 -4.474 1.00 96.56 196 LEU A CA 1
ATOM 1515 C C . LEU A 1 196 ? -0.097 1.172 -4.021 1.00 96.56 196 LEU A C 1
ATOM 1517 O O . LEU A 1 196 ? 0.690 1.851 -3.371 1.00 96.56 196 LEU A O 1
ATOM 1521 N N . ARG A 1 197 ? 0.172 -0.086 -4.383 1.00 95.69 197 ARG A N 1
ATOM 1522 C CA . ARG A 1 197 ? 1.411 -0.765 -4.010 1.00 95.69 197 ARG A CA 1
ATOM 1523 C C . ARG A 1 197 ? 2.624 -0.190 -4.740 1.00 95.69 197 ARG A C 1
ATOM 1525 O O . ARG A 1 197 ? 3.660 -0.018 -4.118 1.00 95.69 197 ARG A O 1
ATOM 1532 N N . ILE A 1 198 ? 2.497 0.171 -6.017 1.00 96.50 198 ILE A N 1
ATOM 1533 C CA . ILE A 1 198 ? 3.556 0.864 -6.774 1.00 96.50 198 ILE A CA 1
ATOM 1534 C C . ILE A 1 198 ? 3.899 2.204 -6.117 1.00 96.50 198 ILE A C 1
ATOM 1536 O O . ILE A 1 198 ? 5.074 2.510 -5.921 1.00 96.50 198 ILE A O 1
ATOM 1540 N N . PHE A 1 199 ? 2.879 2.984 -5.749 1.00 95.44 199 PHE A N 1
ATOM 1541 C CA . PHE A 1 199 ? 3.057 4.248 -5.039 1.00 95.44 199 PHE A CA 1
ATOM 1542 C C . PHE A 1 199 ? 3.776 4.046 -3.696 1.00 95.44 199 PHE A C 1
ATOM 1544 O O . PHE A 1 199 ? 4.748 4.737 -3.401 1.00 95.44 199 PHE A O 1
ATOM 1551 N N . ASP A 1 200 ? 3.342 3.056 -2.916 1.00 93.75 200 ASP A N 1
ATOM 1552 C CA . ASP A 1 200 ? 3.952 2.706 -1.634 1.00 93.75 200 ASP A CA 1
ATOM 1553 C C . ASP A 1 200 ? 5.407 2.226 -1.775 1.00 93.75 200 ASP A C 1
ATOM 1555 O O . ASP A 1 200 ? 6.267 2.693 -1.035 1.00 93.75 200 ASP A O 1
ATOM 1559 N N . ILE A 1 201 ? 5.722 1.383 -2.767 1.00 94.12 201 ILE A N 1
ATOM 1560 C CA . ILE A 1 201 ? 7.099 0.955 -3.065 1.00 94.12 201 ILE A CA 1
ATOM 1561 C C . ILE A 1 201 ? 7.982 2.169 -3.359 1.00 94.12 201 ILE A C 1
ATOM 1563 O O . ILE A 1 201 ? 9.078 2.264 -2.809 1.00 94.12 201 ILE A O 1
ATOM 1567 N N . ALA A 1 202 ? 7.517 3.103 -4.195 1.00 93.75 202 ALA A N 1
ATOM 1568 C CA . ALA A 1 202 ? 8.280 4.304 -4.525 1.00 93.75 202 ALA A CA 1
ATOM 1569 C C . ALA A 1 202 ? 8.584 5.142 -3.271 1.00 93.75 202 ALA A C 1
ATOM 1571 O O . ALA A 1 202 ? 9.730 5.547 -3.065 1.00 93.75 202 ALA A O 1
ATOM 1572 N N . VAL A 1 203 ? 7.586 5.347 -2.402 1.00 91.00 203 VAL A N 1
ATOM 1573 C CA . VAL A 1 203 ? 7.761 6.050 -1.121 1.00 91.00 203 VAL A CA 1
ATOM 1574 C C . VAL A 1 203 ? 8.740 5.296 -0.222 1.00 91.00 203 VAL A C 1
ATOM 1576 O O . VAL A 1 203 ? 9.747 5.864 0.200 1.00 91.00 203 VAL A O 1
ATOM 1579 N N . TRP A 1 204 ? 8.500 4.013 0.034 1.00 89.44 204 TRP A N 1
ATOM 1580 C CA . TRP A 1 204 ? 9.312 3.198 0.934 1.00 89.44 204 TRP A CA 1
ATOM 1581 C C . TRP A 1 204 ? 10.778 3.144 0.488 1.00 89.44 204 TRP A C 1
ATOM 1583 O O . TRP A 1 204 ? 11.672 3.518 1.249 1.00 89.44 204 TRP A O 1
ATOM 1593 N N . MET A 1 205 ? 11.035 2.810 -0.775 1.00 89.88 205 MET A N 1
ATOM 1594 C CA . MET A 1 205 ? 12.388 2.716 -1.335 1.00 89.88 205 MET A CA 1
ATOM 1595 C C . MET A 1 205 ? 13.127 4.063 -1.322 1.00 89.88 205 MET A C 1
ATOM 1597 O O . MET A 1 205 ? 14.339 4.093 -1.104 1.00 89.88 205 MET A O 1
ATOM 1601 N N . SER A 1 206 ? 12.409 5.186 -1.469 1.00 88.81 206 SER A N 1
ATOM 1602 C CA . SER A 1 206 ? 13.002 6.533 -1.378 1.00 88.81 206 SER A CA 1
ATOM 1603 C C . SER A 1 206 ? 13.506 6.888 0.028 1.00 88.81 206 SER A C 1
ATOM 1605 O O . SER A 1 206 ? 14.341 7.784 0.182 1.00 88.81 206 SER A O 1
ATOM 1607 N N . THR A 1 207 ? 13.014 6.181 1.052 1.00 80.12 207 THR A N 1
ATOM 1608 C CA . THR A 1 207 ? 13.402 6.372 2.458 1.00 80.12 207 THR A CA 1
ATOM 1609 C C . THR A 1 207 ? 14.409 5.334 2.945 1.00 80.12 207 THR A C 1
ATOM 1611 O O . THR A 1 207 ? 15.296 5.675 3.727 1.00 80.12 207 THR A O 1
ATOM 1614 N N . VAL A 1 208 ? 14.320 4.087 2.467 1.00 70.00 208 VAL A N 1
ATOM 1615 C CA . VAL A 1 208 ? 15.252 3.006 2.829 1.00 70.00 208 VAL A CA 1
ATOM 1616 C C . VAL A 1 208 ? 16.641 3.253 2.236 1.00 70.00 208 VAL A C 1
ATOM 1618 O O . VAL A 1 208 ? 17.630 3.026 2.923 1.00 70.00 208 VAL A O 1
ATOM 1621 N N . GLY A 1 209 ? 16.733 3.813 1.025 1.00 52.84 209 GLY A N 1
ATOM 1622 C CA . GLY A 1 209 ? 18.011 4.160 0.385 1.00 52.84 209 GLY A CA 1
ATOM 1623 C C . GLY A 1 209 ? 18.765 5.351 1.000 1.00 52.84 209 GLY A C 1
ATOM 1624 O O . GLY A 1 209 ? 19.803 5.734 0.474 1.00 52.84 209 GLY A O 1
ATOM 1625 N N . ARG A 1 210 ? 18.247 5.965 2.076 1.00 47.25 210 ARG A N 1
ATOM 1626 C CA . ARG A 1 210 ? 18.898 7.075 2.803 1.00 47.25 210 ARG A CA 1
ATOM 1627 C C . ARG A 1 210 ? 19.606 6.632 4.091 1.00 47.25 210 ARG A C 1
ATOM 1629 O O . ARG A 1 210 ? 19.977 7.493 4.888 1.00 47.25 210 ARG A O 1
ATOM 1636 N N . ARG A 1 211 ? 19.725 5.324 4.333 1.00 38.25 211 ARG A N 1
ATOM 1637 C CA . ARG A 1 211 ? 20.431 4.753 5.488 1.00 38.25 211 ARG A CA 1
ATOM 1638 C C . ARG A 1 211 ? 21.761 4.147 5.086 1.00 38.25 211 ARG A C 1
ATOM 1640 O O . ARG A 1 211 ? 21.812 3.556 3.988 1.00 38.25 211 ARG A O 1
#

pLDDT: mean 86.69, std 11.34, range [38.25, 97.19]

Sequence (211 aa):
MQNVLWDAGLSAANTGLPDAGQLVRRYLGLTEPRETWAFRTYDASRRRSDGRVDDDDLLAASSLGARLTRRDLEHFDRCRDLVEARLAAIPTSTSLRDASNKQLTDVSDLLLGTDLEPTLLAKIVHRARPRLIPPYDRATSDLYAGATGRRAAGRLPDLLFAMRADLQIPANVRALTGFQQQIIAETDGGFVPSQLRIFDIAVWMSTVGRR

Foldseek 3Di:
DQCPLLQQWADALNRILRNLSVLLCQCVVVDPPHDPQLVVQQQQDDDDPPLFFDPSLLVSLVSLVDDDDPVLVVQCVVCRVVLSVLLVVQDQPDALLRDDLVNLVSLVCSQPVGPHDSLSSLSRSCSVRVRHGASDDPLLQVSNCVSVVHDRDPPSSVSSVRLSVSCNPPSLVSSLVSSQVSCCVSVVNGRGGHSSVSVVSSSSSVVVVVD